Protein AF-A0A961XK18-F1 (afdb_monomer_lite)

Sequence (213 aa):
MPPRPYSYLDVSALDGVREKIASGAAALVLPATLDEVIWANGPGAALFGHSGIATFVGGDPEFAPAAKRQIAATPGFPTISNGRSIAVRLAKGVSSQTVMFAAETVTLPDGEQAILLSVPDPIAETRTAEEGASRSISGLASNGGGVALVDATGKLKAMSEGFGALGIEAATLEGLAMEVAGEADRLVKRLVPTSKGDLPAGMVRLADVPALS

Secondary structure (DSSP, 8-state):
-PPPSS-HHHHHTSTTHHHHHHHT-EEEEEETT--S--EE-HHHHHHHT-SSGGGTTTS-----HHHHHHHHTSTTTTS--S-EEEEEEEEETTEEEEEEEEEEEEE-TTS-EEEEEEE--TTGGGS-HHHHHHHHHTT---TT---EEE-TTS-EEEE-TTTGGG---HHHHHHHHHHHHH-TTSEEEEEEEETTEEEEEEEE--SPPPP--

Structure (mmCIF, N/CA/C/O backbone):
data_AF-A0A961XK18-F1
#
_entry.id   AF-A0A961XK18-F1
#
loop_
_atom_site.group_PDB
_atom_site.id
_atom_site.type_symbol
_atom_site.label_atom_id
_atom_site.label_alt_id
_atom_site.label_comp_id
_atom_site.label_asym_id
_atom_site.label_entity_id
_atom_site.label_seq_id
_atom_site.pdbx_PDB_ins_code
_atom_site.Cartn_x
_atom_site.Cartn_y
_atom_site.Cartn_z
_atom_site.occupancy
_atom_site.B_iso_or_equiv
_atom_site.auth_seq_id
_atom_site.auth_comp_id
_atom_site.auth_asym_id
_atom_site.auth_atom_id
_atom_site.pdbx_PDB_model_num
ATOM 1 N N . MET A 1 1 ? -12.420 -2.934 -18.872 1.00 50.25 1 MET A N 1
ATOM 2 C CA . MET A 1 1 ? -11.690 -3.855 -17.983 1.00 50.25 1 MET A CA 1
ATOM 3 C C . MET A 1 1 ? -12.719 -4.623 -17.175 1.00 50.25 1 MET A C 1
ATOM 5 O O . MET A 1 1 ? -13.612 -3.967 -16.644 1.00 50.25 1 MET A O 1
ATOM 9 N N . PRO A 1 2 ? -12.692 -5.964 -17.147 1.00 50.62 2 PRO A N 1
ATOM 10 C CA . PRO A 1 2 ? -13.520 -6.695 -16.197 1.00 50.62 2 PRO A CA 1
ATOM 11 C C . PRO A 1 2 ? -13.123 -6.285 -14.766 1.00 50.62 2 PRO A C 1
ATOM 13 O O . PRO A 1 2 ? -11.951 -5.987 -14.529 1.00 50.62 2 PRO A O 1
ATOM 16 N N . PRO A 1 3 ? -14.075 -6.196 -13.824 1.00 60.09 3 PRO A N 1
ATOM 17 C CA . PRO A 1 3 ? -13.750 -5.909 -12.433 1.00 60.09 3 PRO A CA 1
ATOM 18 C C . PRO A 1 3 ? -12.792 -6.979 -11.900 1.00 60.09 3 PRO A C 1
ATOM 20 O O . PRO A 1 3 ? -12.994 -8.168 -12.152 1.00 60.09 3 PRO A O 1
ATOM 23 N N . ARG A 1 4 ? -11.746 -6.558 -11.176 1.00 69.94 4 ARG A N 1
ATOM 24 C CA . ARG A 1 4 ? -10.869 -7.504 -10.476 1.00 69.94 4 ARG A CA 1
ATOM 25 C C . ARG A 1 4 ? -11.701 -8.289 -9.457 1.00 69.94 4 ARG A C 1
ATOM 27 O O . ARG A 1 4 ? -12.586 -7.698 -8.835 1.00 69.94 4 ARG A O 1
ATOM 34 N N . PRO A 1 5 ? -11.416 -9.582 -9.246 1.00 79.50 5 PRO A N 1
ATOM 35 C CA . PRO A 1 5 ? -12.154 -10.387 -8.278 1.00 79.50 5 PRO A CA 1
ATOM 36 C C . PRO A 1 5 ? -11.877 -9.984 -6.817 1.00 79.50 5 PRO A C 1
ATOM 38 O O . PRO A 1 5 ? -12.523 -10.505 -5.914 1.00 79.50 5 PRO A O 1
ATOM 41 N N . TYR A 1 6 ? -10.951 -9.050 -6.579 1.00 85.19 6 TYR A N 1
ATOM 42 C CA . TYR A 1 6 ? -10.528 -8.593 -5.259 1.00 85.19 6 TYR A CA 1
ATOM 43 C C . TYR A 1 6 ? -10.398 -7.061 -5.188 1.00 85.19 6 TYR A C 1
ATOM 45 O O . TYR A 1 6 ? -10.188 -6.372 -6.190 1.00 85.19 6 TYR A O 1
ATOM 53 N N . SER A 1 7 ? -10.535 -6.516 -3.981 1.00 90.75 7 SER A N 1
ATOM 54 C CA . SER A 1 7 ? -10.462 -5.091 -3.663 1.00 90.75 7 SER A CA 1
ATOM 55 C C . SER A 1 7 ? -9.052 -4.650 -3.251 1.00 90.75 7 SER A C 1
ATOM 57 O O . SER A 1 7 ? -8.156 -5.458 -3.014 1.00 90.75 7 SER A O 1
ATOM 59 N N . TYR A 1 8 ? -8.854 -3.336 -3.115 1.00 92.56 8 TYR A N 1
ATOM 60 C CA . TYR A 1 8 ? -7.603 -2.757 -2.613 1.00 92.56 8 TYR A CA 1
ATOM 61 C C . TYR A 1 8 ? -7.206 -3.297 -1.226 1.00 92.56 8 TYR A C 1
ATOM 63 O O . TYR A 1 8 ? -6.022 -3.512 -0.957 1.00 92.56 8 TYR A O 1
ATOM 71 N N . LEU A 1 9 ? -8.185 -3.526 -0.341 1.00 92.75 9 LEU A N 1
ATOM 72 C CA . LEU A 1 9 ? -7.924 -4.052 1.001 1.00 92.75 9 LEU A CA 1
ATOM 73 C C . LEU A 1 9 ? -7.475 -5.514 0.977 1.00 92.75 9 LEU A C 1
ATOM 75 O O . LEU A 1 9 ? -6.628 -5.871 1.787 1.00 92.75 9 LEU A O 1
ATOM 79 N N . ASP A 1 10 ? -7.965 -6.322 0.032 1.00 94.56 10 ASP A N 1
ATOM 80 C CA . ASP A 1 10 ? -7.519 -7.715 -0.107 1.00 94.56 10 ASP A CA 1
ATOM 81 C C . ASP A 1 10 ? -6.022 -7.776 -0.431 1.00 94.56 10 ASP A C 1
ATOM 83 O O . ASP A 1 10 ? -5.277 -8.516 0.200 1.00 94.56 10 ASP A O 1
ATOM 87 N N . VAL A 1 11 ? -5.550 -6.923 -1.350 1.00 96.06 11 VAL A N 1
ATOM 88 C CA . VAL A 1 11 ? -4.116 -6.832 -1.680 1.00 96.06 11 VAL A CA 1
ATOM 89 C C . VAL A 1 11 ? -3.306 -6.248 -0.517 1.00 96.06 11 VAL A C 1
ATOM 91 O O . VAL A 1 11 ? -2.165 -6.641 -0.296 1.00 96.06 11 VAL A O 1
ATOM 94 N N . SER A 1 12 ? -3.899 -5.340 0.263 1.00 95.56 12 SER A N 1
ATOM 95 C CA . SER A 1 12 ? -3.238 -4.728 1.425 1.00 95.56 12 SER A CA 1
ATOM 96 C C . SER A 1 12 ? -3.005 -5.716 2.574 1.00 95.56 12 SER A C 1
ATOM 98 O O . SER A 1 12 ? -2.111 -5.489 3.386 1.00 95.56 12 SER A O 1
ATOM 100 N N . ALA A 1 13 ? -3.812 -6.779 2.656 1.00 95.38 13 ALA A N 1
ATOM 101 C CA . ALA A 1 13 ? -3.710 -7.825 3.672 1.00 95.38 13 ALA A CA 1
ATOM 102 C C . ALA A 1 13 ? -2.659 -8.898 3.342 1.00 95.38 13 ALA A C 1
ATOM 104 O O . ALA A 1 13 ? -2.285 -9.669 4.226 1.00 95.38 13 ALA A O 1
ATOM 105 N N . LEU A 1 14 ? -2.165 -8.937 2.099 1.00 95.38 14 LEU A N 1
ATOM 106 C CA . LEU A 1 14 ? -1.181 -9.925 1.664 1.00 95.38 14 LEU A CA 1
ATOM 107 C C . LEU A 1 14 ? 0.140 -9.779 2.423 1.00 95.38 14 LEU A C 1
ATOM 109 O O . LEU A 1 14 ? 0.629 -8.668 2.665 1.00 95.38 14 LEU A O 1
ATOM 113 N N . ASP A 1 15 ? 0.757 -10.923 2.713 1.00 92.62 15 ASP A N 1
ATOM 114 C CA . ASP A 1 15 ? 2.141 -10.974 3.172 1.00 92.62 15 ASP A CA 1
ATOM 115 C C . ASP A 1 15 ? 3.076 -10.331 2.134 1.00 92.62 15 ASP A C 1
ATOM 117 O O . ASP A 1 15 ? 2.875 -10.421 0.920 1.00 92.62 15 ASP A O 1
ATOM 121 N N . GLY A 1 16 ? 4.089 -9.624 2.620 1.00 93.00 16 GLY A N 1
ATOM 122 C CA . GLY A 1 16 ? 4.954 -8.758 1.827 1.00 93.00 16 GLY A CA 1
ATOM 123 C C . GLY A 1 16 ? 4.387 -7.346 1.703 1.00 93.00 16 GLY A C 1
ATOM 124 O O . GLY A 1 16 ? 5.111 -6.383 1.954 1.00 93.00 16 GLY A O 1
ATOM 125 N N . VAL A 1 17 ? 3.098 -7.198 1.365 1.00 96.50 17 VAL A N 1
ATOM 126 C CA . VAL A 1 17 ? 2.450 -5.884 1.187 1.00 96.50 17 VAL A CA 1
ATOM 127 C C . VAL A 1 17 ? 2.200 -5.210 2.534 1.00 96.50 17 VAL A C 1
ATOM 129 O O . VAL A 1 17 ? 2.590 -4.052 2.722 1.00 96.50 17 VAL A O 1
ATOM 132 N N . ARG A 1 18 ? 1.600 -5.924 3.495 1.00 95.12 18 ARG A N 1
ATOM 133 C CA . ARG A 1 18 ? 1.260 -5.372 4.816 1.00 95.12 18 ARG A CA 1
ATOM 134 C C . ARG A 1 18 ? 2.485 -4.847 5.568 1.00 95.12 18 ARG A C 1
ATOM 136 O O . ARG A 1 18 ? 2.417 -3.789 6.193 1.00 95.12 18 ARG A O 1
ATOM 143 N N . GLU A 1 19 ? 3.633 -5.507 5.428 1.00 94.00 19 GLU A N 1
ATOM 144 C CA . GLU A 1 19 ? 4.909 -5.078 6.001 1.00 94.00 19 GLU A CA 1
ATOM 145 C C . GLU A 1 19 ? 5.408 -3.770 5.377 1.00 94.00 19 GLU A C 1
ATOM 147 O O . GLU A 1 19 ? 5.963 -2.926 6.088 1.00 94.00 19 GLU A O 1
ATOM 152 N N . LYS A 1 20 ? 5.197 -3.545 4.069 1.00 95.31 20 LYS A N 1
ATOM 153 C CA . LYS A 1 20 ? 5.564 -2.262 3.438 1.00 95.31 20 LYS A CA 1
ATOM 154 C C . LYS A 1 20 ? 4.681 -1.129 3.934 1.00 95.31 20 LYS A C 1
ATOM 156 O O . LYS A 1 20 ? 5.183 -0.032 4.159 1.00 95.31 20 LYS A O 1
ATOM 161 N N . ILE A 1 21 ? 3.391 -1.391 4.147 1.00 93.88 21 ILE A N 1
ATOM 162 C CA . ILE A 1 21 ? 2.481 -0.406 4.741 1.00 93.88 21 ILE A CA 1
ATOM 163 C C . ILE A 1 21 ? 2.938 -0.089 6.171 1.00 93.88 21 ILE A C 1
ATOM 165 O O . ILE A 1 21 ? 3.145 1.079 6.496 1.00 93.88 21 ILE A O 1
ATOM 169 N N . ALA A 1 22 ? 3.162 -1.111 7.002 1.00 91.62 22 ALA A N 1
ATOM 170 C CA . ALA A 1 22 ? 3.571 -0.947 8.399 1.00 91.62 22 ALA A CA 1
ATOM 171 C C . ALA A 1 22 ? 4.908 -0.202 8.551 1.00 91.62 22 ALA A C 1
ATOM 173 O O . ALA A 1 22 ? 5.040 0.652 9.421 1.00 91.62 22 ALA A O 1
ATOM 174 N N . SER A 1 23 ? 5.880 -0.481 7.679 1.00 91.06 23 SER A N 1
ATOM 175 C CA . SER A 1 23 ? 7.183 0.204 7.668 1.00 91.06 23 SER A CA 1
ATOM 176 C C . SER A 1 23 ? 7.164 1.576 6.983 1.00 91.06 23 SER A C 1
ATOM 178 O O . SER A 1 23 ? 8.162 2.293 7.018 1.00 91.06 23 SER A O 1
ATOM 180 N N . GLY A 1 24 ? 6.061 1.949 6.326 1.00 92.19 24 GLY A N 1
ATOM 181 C CA . GLY A 1 24 ? 5.974 3.177 5.535 1.00 92.19 24 GLY A CA 1
ATOM 182 C C . GLY A 1 24 ? 6.857 3.165 4.279 1.00 92.19 24 GLY A C 1
ATOM 183 O O . GLY A 1 24 ? 7.137 4.226 3.712 1.00 92.19 24 GLY A O 1
ATOM 184 N N . ALA A 1 25 ? 7.314 1.996 3.829 1.00 95.69 25 ALA A N 1
ATOM 185 C CA . ALA A 1 25 ? 8.044 1.857 2.575 1.00 95.69 25 ALA A CA 1
ATOM 186 C C . ALA A 1 25 ? 7.156 2.273 1.391 1.00 95.69 25 ALA A C 1
ATOM 188 O O . ALA A 1 25 ? 5.948 2.037 1.385 1.00 95.69 25 ALA A O 1
ATOM 189 N N . ALA A 1 26 ? 7.747 2.878 0.364 1.00 97.00 26 ALA A N 1
ATOM 190 C CA . ALA A 1 26 ? 7.043 3.100 -0.895 1.00 97.00 26 ALA A CA 1
ATOM 191 C C . ALA A 1 26 ? 6.866 1.762 -1.603 1.00 97.00 26 ALA A C 1
ATOM 193 O O . ALA A 1 26 ? 7.840 1.025 -1.733 1.00 97.00 26 ALA A O 1
ATOM 194 N N . ALA A 1 27 ? 5.648 1.429 -2.027 1.00 97.75 27 ALA A N 1
ATOM 195 C CA . ALA A 1 27 ? 5.366 0.115 -2.588 1.00 97.75 27 ALA A CA 1
ATOM 196 C C . ALA A 1 27 ? 4.271 0.139 -3.657 1.00 97.75 27 ALA A C 1
ATOM 198 O O . ALA A 1 27 ? 3.335 0.939 -3.591 1.00 97.75 27 ALA A O 1
ATOM 199 N N . LEU A 1 28 ? 4.401 -0.771 -4.621 1.00 97.88 28 LEU A N 1
ATOM 200 C CA . LEU A 1 28 ? 3.425 -1.044 -5.668 1.00 97.88 28 LEU A CA 1
ATOM 201 C C . LEU A 1 28 ? 3.454 -2.523 -6.070 1.00 97.88 28 LEU A C 1
ATOM 203 O O . LEU A 1 28 ? 4.512 -3.150 -6.066 1.00 97.88 28 LEU A O 1
ATOM 207 N N . VAL A 1 29 ? 2.290 -3.059 -6.428 1.00 98.31 29 VAL A N 1
ATOM 208 C CA . VAL A 1 29 ? 2.091 -4.424 -6.927 1.00 98.31 29 VAL A CA 1
ATOM 209 C C . VAL A 1 29 ? 1.662 -4.350 -8.386 1.00 98.31 29 VAL A C 1
ATOM 211 O O . VAL A 1 29 ? 0.757 -3.592 -8.744 1.00 98.31 29 VAL A O 1
ATOM 214 N N . LEU A 1 30 ? 2.321 -5.146 -9.219 1.00 97.69 30 LEU A N 1
ATOM 215 C CA . LEU A 1 30 ? 2.170 -5.183 -10.670 1.00 97.69 30 LEU A CA 1
ATOM 216 C C . LEU A 1 30 ? 1.948 -6.627 -11.123 1.00 97.69 30 LEU A C 1
ATOM 218 O O . LEU A 1 30 ? 2.543 -7.528 -10.533 1.00 97.69 30 LEU A O 1
ATOM 222 N N . PRO A 1 31 ? 1.184 -6.881 -12.191 1.00 96.19 31 PRO A N 1
ATOM 223 C CA . PRO A 1 31 ? 1.182 -8.199 -12.810 1.00 96.19 31 PRO A CA 1
ATOM 224 C C . PRO A 1 31 ? 2.569 -8.496 -13.398 1.00 96.19 31 PRO A C 1
ATOM 226 O O . PRO A 1 31 ? 3.372 -7.586 -13.633 1.00 96.19 31 PRO A O 1
ATOM 229 N N . ALA A 1 32 ? 2.854 -9.761 -13.708 1.00 94.75 32 ALA A N 1
ATOM 230 C CA . ALA A 1 32 ? 4.111 -10.146 -14.361 1.00 94.75 32 ALA A CA 1
ATOM 231 C C . ALA A 1 32 ? 4.322 -9.464 -15.734 1.00 94.75 32 ALA A C 1
ATOM 233 O O . ALA A 1 32 ? 5.449 -9.351 -16.212 1.00 94.75 32 ALA A O 1
ATOM 234 N N . THR A 1 33 ? 3.254 -8.977 -16.364 1.00 95.00 33 THR A N 1
ATOM 235 C CA . THR A 1 33 ? 3.280 -8.186 -17.605 1.00 95.00 33 THR A CA 1
ATOM 236 C C . THR A 1 33 ? 3.765 -6.746 -17.409 1.00 95.00 33 THR A C 1
ATOM 238 O O . THR A 1 33 ? 4.212 -6.124 -18.375 1.00 95.00 33 THR A O 1
ATOM 241 N N . LEU A 1 34 ? 3.743 -6.217 -16.177 1.00 96.12 34 LEU A N 1
ATOM 242 C CA . LEU A 1 34 ? 4.144 -4.843 -15.824 1.00 96.12 34 LEU A CA 1
ATOM 243 C C . LEU A 1 34 ? 3.388 -3.753 -16.616 1.00 96.12 34 LEU A C 1
ATOM 245 O O . LEU A 1 34 ? 3.937 -2.690 -16.931 1.00 96.12 34 LEU A O 1
ATOM 249 N N . ASP A 1 35 ? 2.146 -4.026 -16.998 1.00 94.88 35 ASP A N 1
ATOM 250 C CA . ASP A 1 35 ? 1.297 -3.171 -17.835 1.00 94.88 35 ASP A CA 1
ATOM 251 C C . ASP A 1 35 ? 0.227 -2.407 -17.051 1.00 94.88 35 ASP A C 1
ATOM 253 O O . ASP A 1 35 ? -0.313 -1.437 -17.575 1.00 94.88 35 ASP A O 1
ATOM 257 N N . GLU A 1 36 ? -0.020 -2.767 -15.793 1.00 95.00 36 GLU A N 1
ATOM 258 C CA . GLU A 1 36 ? -1.002 -2.090 -14.950 1.00 95.00 36 GLU A CA 1
ATOM 259 C C . GLU A 1 36 ? -0.574 -2.044 -13.475 1.00 95.00 36 GLU A C 1
ATOM 261 O O . GLU A 1 36 ? 0.053 -2.970 -12.960 1.00 95.00 36 GLU A O 1
ATOM 266 N N . VAL A 1 37 ? -0.936 -0.980 -12.759 1.00 97.06 37 VAL A N 1
ATOM 267 C CA . VAL A 1 37 ? -0.786 -0.899 -11.299 1.00 97.06 37 VAL A CA 1
ATOM 268 C C . VAL A 1 37 ? -1.967 -1.586 -10.614 1.00 97.06 37 VAL A C 1
ATOM 270 O O . VAL A 1 37 ? -3.074 -1.047 -10.568 1.00 97.06 37 VAL A O 1
ATOM 273 N N . ILE A 1 38 ? -1.741 -2.765 -10.028 1.00 96.25 38 ILE A N 1
ATOM 274 C CA . ILE A 1 38 ? -2.779 -3.504 -9.285 1.00 96.25 38 ILE A CA 1
ATOM 275 C C . ILE A 1 38 ? -3.063 -2.832 -7.946 1.00 96.25 38 ILE A C 1
ATOM 277 O O . ILE A 1 38 ? -4.219 -2.695 -7.544 1.00 96.25 38 ILE A O 1
ATOM 281 N N . TRP A 1 39 ? -2.002 -2.408 -7.265 1.00 97.12 39 TRP A N 1
ATOM 282 C CA . TRP A 1 39 ? -2.047 -1.773 -5.955 1.00 97.12 39 TRP A CA 1
ATOM 283 C C . TRP A 1 39 ? -0.823 -0.875 -5.780 1.00 97.12 39 TRP A C 1
ATOM 285 O O . TRP A 1 39 ? 0.246 -1.167 -6.310 1.00 97.12 39 TRP A O 1
ATOM 295 N N . ALA A 1 40 ? -0.960 0.203 -5.021 1.00 97.56 40 ALA A N 1
ATOM 296 C CA . ALA A 1 40 ? 0.148 1.028 -4.556 1.00 97.56 40 ALA A CA 1
ATOM 297 C C . ALA A 1 40 ? -0.278 1.744 -3.277 1.00 97.56 40 ALA A C 1
ATOM 299 O O . ALA A 1 40 ? -1.454 2.069 -3.140 1.00 97.56 40 ALA A O 1
ATOM 300 N N . ASN A 1 41 ? 0.662 2.051 -2.384 1.00 96.19 41 ASN A N 1
ATOM 301 C CA . ASN A 1 41 ? 0.412 2.999 -1.297 1.00 96.19 41 ASN A CA 1
ATOM 302 C C . ASN A 1 41 ? 0.777 4.435 -1.716 1.00 96.19 41 ASN A C 1
ATOM 304 O O . ASN A 1 41 ? 1.361 4.660 -2.779 1.00 96.19 41 ASN A O 1
ATOM 308 N N . GLY A 1 42 ? 0.448 5.431 -0.885 1.00 95.06 42 GLY A N 1
ATOM 309 C CA . GLY A 1 42 ? 0.753 6.831 -1.201 1.00 95.06 42 GLY A CA 1
ATOM 310 C C . GLY A 1 42 ? 2.238 7.110 -1.439 1.00 95.06 42 GLY A C 1
ATOM 311 O O . GLY A 1 42 ? 2.555 7.733 -2.453 1.00 95.06 42 GLY A O 1
ATOM 312 N N . PRO A 1 43 ? 3.171 6.630 -0.591 1.00 95.62 43 PRO A N 1
ATOM 313 C CA . PRO A 1 43 ? 4.597 6.803 -0.853 1.00 95.62 43 PRO A CA 1
ATOM 314 C C . PRO A 1 43 ? 5.049 6.157 -2.175 1.00 95.62 43 PRO A C 1
ATOM 316 O O . PRO A 1 43 ? 5.897 6.727 -2.859 1.00 95.62 43 PRO A O 1
ATOM 319 N N . GLY A 1 44 ? 4.458 5.022 -2.569 1.00 95.94 44 GLY A N 1
ATOM 320 C CA . GLY A 1 44 ? 4.648 4.391 -3.878 1.00 95.94 44 GLY A CA 1
ATOM 321 C C . GLY A 1 44 ? 4.183 5.280 -5.028 1.00 95.94 44 GLY A C 1
ATOM 322 O O . GLY A 1 44 ? 4.968 5.581 -5.922 1.00 95.94 44 GLY A O 1
ATOM 323 N N . ALA A 1 45 ? 2.948 5.778 -4.968 1.00 95.06 45 ALA A N 1
ATOM 324 C CA . ALA A 1 45 ? 2.388 6.691 -5.968 1.00 95.06 45 ALA A CA 1
ATOM 325 C C . ALA A 1 45 ? 3.212 7.995 -6.103 1.00 95.06 45 ALA A C 1
ATOM 327 O O . ALA A 1 45 ? 3.449 8.496 -7.205 1.00 95.06 45 ALA A O 1
ATOM 328 N N . ALA A 1 46 ? 3.741 8.510 -4.989 1.00 93.50 46 ALA A N 1
ATOM 329 C CA . ALA A 1 46 ? 4.559 9.722 -4.961 1.00 93.50 46 ALA A CA 1
ATOM 330 C C . ALA A 1 46 ? 5.909 9.587 -5.699 1.00 93.50 46 ALA A C 1
ATOM 332 O O . ALA A 1 46 ? 6.435 10.598 -6.193 1.00 93.50 46 ALA A O 1
ATOM 333 N N . LEU A 1 47 ? 6.460 8.367 -5.827 1.00 93.19 47 LEU A N 1
ATOM 334 C CA . LEU A 1 47 ? 7.662 8.104 -6.640 1.00 93.19 47 LEU A CA 1
ATOM 335 C C . LEU A 1 47 ? 7.437 8.472 -8.112 1.00 93.19 47 LEU A C 1
ATOM 337 O O . LEU A 1 47 ? 8.340 9.021 -8.746 1.00 93.19 47 LEU A O 1
ATOM 341 N N . PHE A 1 48 ? 6.220 8.242 -8.604 1.00 92.62 48 PHE A N 1
ATOM 342 C CA . PHE A 1 48 ? 5.776 8.541 -9.969 1.00 92.62 48 PHE A CA 1
ATOM 343 C C . PHE A 1 48 ? 5.177 9.951 -10.097 1.00 92.62 48 PHE A C 1
ATOM 345 O O . PHE A 1 48 ? 4.919 10.433 -11.189 1.00 92.62 48 PHE A O 1
ATOM 352 N N . GLY A 1 49 ? 5.039 10.682 -8.986 1.00 91.75 49 GLY A N 1
ATOM 353 C CA . GLY A 1 49 ? 4.543 12.061 -8.983 1.00 91.75 49 GLY A CA 1
ATOM 354 C C . GLY A 1 49 ? 3.033 12.201 -8.800 1.00 91.75 49 GLY A C 1
ATOM 355 O O . GLY A 1 49 ? 2.525 13.315 -8.905 1.00 91.75 49 GLY A O 1
ATOM 356 N N . HIS A 1 50 ? 2.331 11.121 -8.458 1.00 91.81 50 HIS A N 1
ATOM 357 C CA . HIS A 1 50 ? 0.920 11.171 -8.088 1.00 91.81 50 HIS A CA 1
ATOM 358 C C . HIS A 1 50 ? 0.751 11.648 -6.639 1.00 91.81 50 HIS A C 1
ATOM 360 O O . HIS A 1 50 ? 1.533 11.294 -5.756 1.00 91.81 50 HIS A O 1
ATOM 366 N N . SER A 1 51 ? -0.291 12.441 -6.381 1.00 87.25 51 SER A N 1
ATOM 367 C CA . SER A 1 51 ? -0.628 12.943 -5.039 1.00 87.25 51 SER A CA 1
ATOM 368 C C . SER A 1 51 ? -1.346 11.915 -4.157 1.00 87.25 51 SER A C 1
ATOM 370 O O . SER A 1 51 ? -1.435 12.097 -2.944 1.00 87.25 51 SER A O 1
ATOM 372 N N . GLY A 1 52 ? -1.850 10.833 -4.747 1.00 88.12 52 GLY A N 1
ATOM 373 C CA . GLY A 1 52 ? -2.553 9.764 -4.054 1.00 88.12 52 GLY A CA 1
ATOM 374 C C . GLY A 1 52 ? -2.802 8.576 -4.973 1.00 88.12 52 GLY A C 1
ATOM 375 O O . GLY A 1 52 ? -2.546 8.631 -6.175 1.00 88.12 52 GLY A O 1
ATOM 376 N N . ILE A 1 53 ? -3.311 7.490 -4.401 1.00 92.50 53 ILE A N 1
ATOM 377 C CA . ILE A 1 53 ? -3.421 6.203 -5.101 1.00 92.50 53 ILE A CA 1
ATOM 378 C C . ILE A 1 53 ? -4.544 6.178 -6.143 1.00 92.50 53 ILE A C 1
ATOM 380 O O . ILE A 1 53 ? -4.468 5.420 -7.104 1.00 92.50 53 ILE A O 1
ATOM 384 N N . ALA A 1 54 ? -5.568 7.023 -5.982 1.00 89.31 54 ALA A N 1
ATOM 385 C CA . ALA A 1 54 ? -6.775 7.005 -6.807 1.00 89.31 54 ALA A CA 1
ATOM 386 C C . ALA A 1 54 ? -6.518 7.345 -8.285 1.00 89.31 54 ALA A C 1
ATOM 388 O O . ALA A 1 54 ? -7.293 6.941 -9.144 1.00 89.31 54 ALA A O 1
ATOM 389 N N . THR A 1 55 ? -5.447 8.086 -8.583 1.00 87.69 55 THR A N 1
ATOM 390 C CA . THR A 1 55 ? -5.055 8.433 -9.958 1.00 87.69 55 THR A CA 1
ATOM 391 C C . THR A 1 55 ? -3.982 7.510 -10.530 1.00 87.69 55 THR A C 1
ATOM 393 O O . THR A 1 55 ? -3.611 7.685 -11.685 1.00 87.69 55 THR A O 1
ATOM 396 N N . PHE A 1 56 ? -3.467 6.568 -9.735 1.00 92.94 56 PHE A N 1
ATOM 397 C CA . PHE A 1 56 ? -2.342 5.707 -10.106 1.00 92.94 56 PHE A CA 1
ATOM 398 C C . PHE A 1 56 ? -2.753 4.235 -10.221 1.00 92.94 56 PHE A C 1
ATOM 400 O O . PHE A 1 56 ? -2.436 3.568 -11.202 1.00 92.94 56 PHE A O 1
ATOM 407 N N . VAL A 1 57 ? -3.503 3.725 -9.239 1.00 94.12 57 VAL A N 1
ATOM 408 C CA . VAL A 1 57 ? -4.004 2.346 -9.243 1.00 94.12 57 VAL A CA 1
ATOM 409 C C . VAL A 1 57 ? -4.997 2.159 -10.390 1.00 94.12 57 VAL A C 1
ATOM 411 O O . VAL A 1 57 ? -5.934 2.936 -10.547 1.00 94.12 57 VAL A O 1
ATOM 414 N N . GLY A 1 58 ? -4.800 1.103 -11.176 1.00 93.00 58 GLY A N 1
ATOM 415 C CA . GLY A 1 58 ? -5.568 0.815 -12.387 1.00 93.00 58 GLY A CA 1
ATOM 416 C C . GLY A 1 58 ? -5.019 1.460 -13.668 1.00 93.00 58 GLY A C 1
ATOM 417 O O . GLY A 1 58 ? -5.577 1.251 -14.742 1.00 93.00 58 GLY A O 1
ATOM 418 N N . GLY A 1 59 ? -3.960 2.271 -13.568 1.00 92.94 59 GLY A N 1
ATOM 419 C CA . GLY A 1 59 ? -3.286 2.900 -14.709 1.00 92.94 59 GLY A CA 1
ATOM 420 C C . GLY A 1 59 ? -2.049 2.134 -15.188 1.00 92.94 59 GLY A C 1
ATOM 421 O O . GLY A 1 59 ? -1.645 1.146 -14.571 1.00 92.94 59 GLY A O 1
ATOM 422 N N . ASP A 1 60 ? -1.420 2.618 -16.268 1.00 92.56 60 ASP A N 1
ATOM 423 C CA . ASP A 1 60 ? -0.084 2.146 -16.666 1.00 92.56 60 ASP A CA 1
ATOM 424 C C . ASP A 1 60 ? 0.935 2.533 -15.571 1.00 92.56 60 ASP A C 1
ATOM 426 O O . ASP A 1 60 ? 0.867 3.645 -15.050 1.00 92.56 60 ASP A O 1
ATOM 430 N N . PRO A 1 61 ? 1.894 1.660 -15.215 1.00 90.06 61 PRO A N 1
ATOM 431 C CA . PRO A 1 61 ? 2.898 1.945 -14.184 1.00 90.06 61 PRO A CA 1
ATOM 432 C C . PRO A 1 61 ? 3.916 3.044 -14.531 1.00 90.06 61 PRO A C 1
ATOM 434 O O . PRO A 1 61 ? 4.843 3.274 -13.761 1.00 90.06 61 PRO A O 1
ATOM 437 N N . GLU A 1 62 ? 3.825 3.651 -15.714 1.00 92.38 62 GLU A N 1
ATOM 438 C CA . GLU A 1 62 ? 4.670 4.734 -16.228 1.00 92.38 62 GLU A CA 1
ATOM 439 C C . GLU A 1 62 ? 6.169 4.387 -16.315 1.00 92.38 62 GLU A C 1
ATOM 441 O O . GLU A 1 62 ? 7.042 5.252 -16.445 1.00 92.38 62 GLU A O 1
ATOM 446 N N . PHE A 1 63 ? 6.506 3.093 -16.301 1.00 93.38 63 PHE A N 1
ATOM 447 C CA . PHE A 1 63 ? 7.869 2.637 -16.556 1.00 93.38 63 PHE A CA 1
ATOM 448 C C . PHE A 1 63 ? 8.222 2.770 -18.036 1.00 93.38 63 PHE A C 1
ATOM 450 O O . PHE A 1 63 ? 7.548 2.226 -18.915 1.00 93.38 63 PHE A O 1
ATOM 457 N N . ALA A 1 64 ? 9.383 3.367 -18.314 1.00 92.75 64 ALA A N 1
ATOM 458 C CA . ALA A 1 64 ? 9.973 3.315 -19.645 1.00 92.75 64 ALA A CA 1
ATOM 459 C C . ALA A 1 64 ? 10.168 1.850 -20.109 1.00 92.75 64 ALA A C 1
ATOM 461 O O . ALA A 1 64 ? 10.494 0.983 -19.294 1.00 92.75 64 ALA A O 1
ATOM 462 N N . PRO A 1 65 ? 10.104 1.542 -21.418 1.00 93.62 65 PRO A N 1
ATOM 463 C CA . PRO A 1 65 ? 10.282 0.169 -21.911 1.00 93.62 65 PRO A CA 1
ATOM 464 C C . PRO A 1 65 ? 11.615 -0.486 -21.511 1.00 93.62 65 PRO A C 1
ATOM 466 O O . PRO A 1 65 ? 11.715 -1.705 -21.388 1.00 93.62 65 PRO A O 1
ATOM 469 N N . ALA A 1 66 ? 12.673 0.308 -21.317 1.00 93.62 66 ALA A N 1
ATOM 470 C CA . ALA A 1 66 ? 13.941 -0.185 -20.780 1.00 93.62 66 ALA A CA 1
ATOM 471 C C . ALA A 1 66 ? 13.828 -0.603 -19.301 1.00 93.62 66 ALA A C 1
ATOM 473 O O . ALA A 1 66 ? 14.363 -1.643 -18.934 1.00 93.62 66 ALA A O 1
ATOM 474 N N . ALA A 1 67 ? 13.083 0.152 -18.486 1.00 94.88 67 ALA A N 1
ATOM 475 C CA . ALA A 1 67 ? 12.812 -0.178 -17.090 1.00 94.88 67 ALA A CA 1
ATOM 476 C C . ALA A 1 67 ? 11.982 -1.465 -16.963 1.00 94.88 67 ALA A C 1
ATOM 478 O O . ALA A 1 67 ? 12.374 -2.353 -16.211 1.00 94.88 67 ALA A O 1
ATOM 479 N N . LYS A 1 68 ? 10.911 -1.624 -17.761 1.00 95.94 68 LYS A N 1
ATOM 480 C CA . LYS A 1 68 ? 10.112 -2.868 -17.780 1.00 95.94 68 LYS A CA 1
ATOM 481 C C . LYS A 1 68 ? 10.985 -4.087 -18.115 1.00 95.94 68 LYS A C 1
ATOM 483 O O . LYS A 1 68 ? 10.955 -5.085 -17.402 1.00 95.94 68 LYS A O 1
ATOM 488 N N . ARG A 1 69 ? 11.844 -3.978 -19.140 1.00 95.69 69 ARG A N 1
ATOM 489 C CA . ARG A 1 69 ? 12.813 -5.034 -19.498 1.00 95.69 69 ARG A CA 1
ATOM 490 C C . ARG A 1 69 ? 13.807 -5.334 -18.380 1.00 95.69 69 ARG A C 1
ATOM 492 O O . ARG A 1 69 ? 14.129 -6.493 -18.159 1.00 95.69 69 ARG A O 1
ATOM 499 N N . GLN A 1 70 ? 14.291 -4.310 -17.686 1.00 95.38 70 GLN A N 1
ATOM 500 C CA . GLN A 1 70 ? 15.228 -4.486 -16.583 1.00 95.38 70 GLN A CA 1
ATOM 501 C C . GLN A 1 70 ? 14.584 -5.210 -15.394 1.00 95.38 70 GLN A C 1
ATOM 503 O O . GLN A 1 70 ? 15.201 -6.110 -14.834 1.00 95.38 70 GLN A O 1
ATOM 508 N N . ILE A 1 71 ? 13.344 -4.860 -15.043 1.00 96.00 71 ILE A N 1
ATOM 509 C CA . ILE A 1 71 ? 12.580 -5.550 -13.996 1.00 96.00 71 ILE A CA 1
ATOM 510 C C . ILE A 1 71 ? 12.340 -7.012 -14.400 1.00 96.00 71 ILE A C 1
ATOM 512 O O . ILE A 1 71 ? 12.629 -7.914 -13.617 1.00 96.00 71 ILE A O 1
ATOM 516 N N . ALA A 1 72 ? 11.905 -7.259 -15.639 1.00 95.88 72 ALA A N 1
ATOM 517 C CA . ALA A 1 72 ? 11.674 -8.609 -16.161 1.00 95.88 72 ALA A CA 1
ATOM 518 C C . ALA A 1 72 ? 12.956 -9.462 -16.268 1.00 95.88 72 ALA A C 1
ATOM 520 O O . ALA A 1 72 ? 12.886 -10.687 -16.271 1.00 95.88 72 ALA A O 1
ATOM 521 N N . ALA A 1 73 ? 14.133 -8.834 -16.332 1.00 95.44 73 ALA A N 1
ATOM 522 C CA . ALA A 1 73 ? 15.429 -9.514 -16.341 1.00 95.44 73 ALA A CA 1
ATOM 523 C C . ALA A 1 73 ? 15.947 -9.877 -14.934 1.00 95.44 73 ALA A C 1
ATOM 525 O O . ALA A 1 73 ? 17.052 -10.409 -14.804 1.00 95.44 73 ALA A O 1
ATOM 526 N N . THR A 1 74 ? 15.185 -9.589 -13.875 1.00 95.50 74 THR A N 1
ATOM 527 C CA . THR A 1 74 ? 15.572 -9.934 -12.502 1.00 95.50 74 THR A CA 1
ATOM 528 C C . THR A 1 74 ? 15.688 -11.450 -12.349 1.00 95.50 74 THR A C 1
ATOM 530 O O . THR A 1 74 ? 14.762 -12.170 -12.725 1.00 95.50 74 THR A O 1
ATOM 533 N N . PRO A 1 75 ? 16.783 -11.976 -11.771 1.00 92.81 75 PRO A N 1
ATOM 534 C CA . PRO A 1 75 ? 16.923 -13.410 -11.552 1.00 92.81 75 PRO A CA 1
ATOM 535 C C . PRO A 1 75 ? 15.741 -13.994 -10.770 1.00 92.81 75 PRO A C 1
ATOM 537 O O . PRO A 1 75 ? 15.451 -13.559 -9.654 1.00 92.81 75 PRO A O 1
ATOM 540 N N . GLY A 1 76 ? 15.086 -14.995 -11.362 1.00 92.69 76 GLY A N 1
ATOM 541 C CA . GLY A 1 76 ? 13.907 -15.654 -10.800 1.00 92.69 76 GLY A CA 1
ATOM 542 C C . GLY A 1 76 ? 12.568 -15.100 -11.288 1.00 92.69 76 GLY A C 1
ATOM 543 O O . GLY A 1 76 ? 11.553 -15.702 -10.979 1.00 92.69 76 GLY A O 1
ATOM 544 N N . PHE A 1 77 ? 12.528 -14.015 -12.069 1.00 93.88 77 PHE A N 1
ATOM 545 C CA . PHE A 1 77 ? 11.272 -13.459 -12.587 1.00 93.88 77 PHE A CA 1
ATOM 546 C C . PHE A 1 77 ? 10.429 -14.518 -13.341 1.00 93.88 77 PHE A C 1
ATOM 548 O O . PHE A 1 77 ? 10.984 -15.227 -14.186 1.00 93.88 77 PHE A O 1
ATOM 555 N N . PRO A 1 78 ? 9.106 -14.629 -13.085 1.00 90.75 78 PRO A N 1
ATOM 556 C CA . PRO A 1 78 ? 8.291 -13.786 -12.203 1.00 90.75 78 PRO A CA 1
ATOM 557 C C . PRO A 1 78 ? 8.218 -14.255 -10.738 1.00 90.75 78 PRO A C 1
ATOM 559 O O . PRO A 1 78 ? 7.515 -13.624 -9.961 1.00 90.75 78 PRO 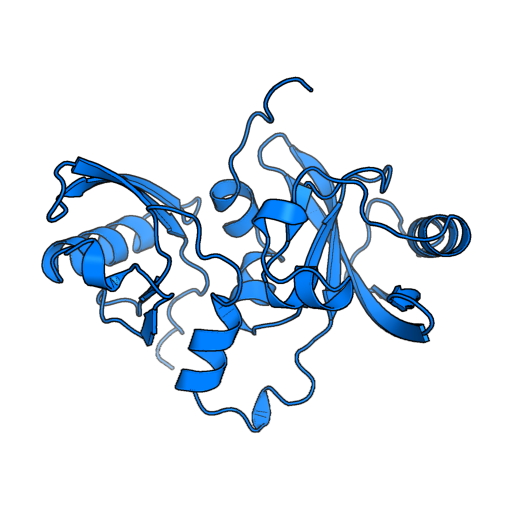A O 1
ATOM 562 N N . THR A 1 79 ? 8.922 -15.319 -10.344 1.00 94.50 79 THR A N 1
ATOM 563 C CA . THR A 1 79 ? 8.971 -15.875 -8.975 1.00 94.50 79 THR A CA 1
ATOM 564 C C . THR A 1 79 ? 10.270 -15.470 -8.261 1.00 94.50 79 THR A C 1
ATOM 566 O O . THR A 1 79 ? 11.212 -16.246 -8.079 1.00 94.50 79 THR A O 1
ATOM 569 N N . ILE A 1 80 ? 10.338 -14.203 -7.869 1.00 93.31 80 ILE A N 1
ATOM 570 C CA . ILE A 1 80 ? 11.467 -13.570 -7.197 1.00 93.31 80 ILE A CA 1
ATOM 571 C C . ILE A 1 80 ? 11.350 -13.770 -5.683 1.00 93.31 80 ILE A C 1
ATOM 573 O O . ILE A 1 80 ? 10.414 -13.303 -5.039 1.00 93.31 80 ILE A O 1
ATOM 577 N N . SER A 1 81 ? 12.363 -14.400 -5.095 1.00 89.06 81 SER A N 1
ATOM 578 C CA . SER A 1 81 ? 12.503 -14.558 -3.644 1.00 89.06 81 SER A CA 1
ATOM 579 C C . SER A 1 81 ? 13.480 -13.540 -3.041 1.00 89.06 81 SER A C 1
ATOM 581 O O . SER A 1 81 ? 14.495 -13.221 -3.672 1.00 89.06 81 SER A O 1
ATOM 583 N N . ASN A 1 82 ? 13.275 -13.175 -1.771 1.00 84.44 82 ASN A N 1
ATOM 584 C CA . ASN A 1 82 ? 14.231 -12.442 -0.924 1.00 84.44 82 ASN A CA 1
ATOM 585 C C . ASN A 1 82 ? 14.538 -10.994 -1.360 1.00 84.44 82 ASN A C 1
ATOM 587 O O . ASN A 1 82 ? 15.694 -10.577 -1.271 1.00 84.44 82 ASN A O 1
ATOM 591 N N . GLY A 1 83 ? 13.545 -10.235 -1.844 1.00 86.44 83 GLY A N 1
ATOM 592 C CA . GLY A 1 83 ? 13.672 -8.784 -2.059 1.00 86.44 83 GLY A CA 1
ATOM 593 C C . GLY A 1 83 ? 14.882 -8.375 -2.908 1.00 86.44 83 GLY A C 1
ATOM 594 O O . GLY A 1 83 ? 15.780 -7.677 -2.435 1.00 86.44 83 GLY A O 1
ATOM 595 N N . ARG A 1 84 ? 14.947 -8.828 -4.164 1.00 94.75 84 ARG A N 1
ATOM 596 C CA . ARG A 1 84 ? 16.092 -8.577 -5.052 1.00 94.75 84 ARG A CA 1
ATOM 597 C C . ARG A 1 84 ? 16.204 -7.102 -5.415 1.00 94.75 84 ARG A C 1
ATOM 599 O O . ARG A 1 84 ? 15.252 -6.502 -5.898 1.00 94.75 84 ARG A O 1
ATOM 606 N N . SER A 1 85 ? 17.394 -6.547 -5.218 1.00 94.94 85 SER A N 1
ATOM 607 C CA . SER A 1 85 ? 17.673 -5.140 -5.494 1.00 94.94 85 SER A CA 1
ATOM 608 C C . SER A 1 85 ? 17.823 -4.870 -6.997 1.00 94.94 85 SER A C 1
ATOM 610 O O . SER A 1 85 ? 18.579 -5.565 -7.679 1.00 94.94 85 SER A O 1
ATOM 612 N N . ILE A 1 86 ? 17.114 -3.864 -7.514 1.00 95.69 86 ILE A N 1
ATOM 613 C CA . ILE A 1 86 ? 17.102 -3.460 -8.924 1.00 95.69 86 ILE A CA 1
ATOM 614 C C . ILE A 1 86 ? 17.118 -1.930 -9.011 1.00 95.69 86 ILE A C 1
ATOM 616 O O . ILE A 1 86 ? 16.221 -1.251 -8.514 1.00 95.69 86 ILE A O 1
ATOM 620 N N . ALA A 1 87 ? 18.109 -1.378 -9.710 1.00 95.69 87 ALA A N 1
ATOM 621 C CA . ALA A 1 87 ? 18.218 0.061 -9.940 1.00 95.69 87 ALA A CA 1
ATOM 622 C C . ALA A 1 87 ? 17.395 0.497 -11.163 1.00 95.69 87 ALA A C 1
ATOM 624 O O . ALA A 1 87 ? 17.870 0.393 -12.290 1.00 95.69 87 ALA A O 1
ATOM 625 N N . VAL A 1 88 ? 16.184 1.010 -10.971 1.00 95.31 88 VAL A N 1
ATOM 626 C CA . VAL A 1 88 ? 15.290 1.418 -12.064 1.00 95.31 88 VAL A CA 1
ATOM 627 C C . VAL A 1 88 ? 15.302 2.932 -12.234 1.00 95.31 88 VAL A C 1
ATOM 629 O O . VAL A 1 88 ? 15.164 3.689 -11.276 1.00 95.31 88 VAL A O 1
ATOM 632 N N . ARG A 1 89 ? 15.433 3.394 -13.477 1.00 93.19 89 ARG A N 1
ATOM 633 C CA . ARG A 1 89 ? 15.365 4.818 -13.801 1.00 93.19 89 ARG A CA 1
ATOM 634 C C . ARG A 1 89 ? 13.915 5.249 -14.023 1.00 93.19 89 ARG A C 1
ATOM 636 O O . ARG A 1 89 ? 13.276 4.781 -14.962 1.00 93.19 89 ARG A O 1
ATOM 643 N N . LEU A 1 90 ? 13.426 6.158 -13.183 1.00 92.44 90 LEU A N 1
ATOM 644 C CA . LEU A 1 90 ? 12.105 6.775 -13.302 1.00 92.44 90 LEU A CA 1
ATOM 645 C C . LEU A 1 90 ? 12.222 8.148 -13.966 1.00 92.44 90 LEU A C 1
ATOM 647 O O . LEU A 1 90 ? 13.178 8.892 -13.716 1.00 92.44 90 LEU A O 1
ATOM 651 N N . ALA A 1 91 ? 11.255 8.487 -14.812 1.00 84.69 91 ALA A N 1
ATOM 652 C CA . ALA A 1 91 ? 11.066 9.842 -15.314 1.00 84.69 91 ALA A CA 1
ATOM 653 C C . ALA A 1 91 ? 10.051 10.565 -14.420 1.00 84.69 91 ALA A C 1
ATOM 655 O O . ALA A 1 91 ? 9.065 9.969 -14.003 1.00 84.69 91 ALA A O 1
ATOM 656 N N . LYS A 1 92 ? 10.295 11.840 -14.110 1.00 75.88 92 LYS A N 1
ATOM 657 C CA . LYS A 1 92 ? 9.366 12.694 -13.363 1.00 75.88 92 LYS A CA 1
ATOM 658 C C . LYS A 1 92 ? 9.356 14.082 -13.996 1.00 75.88 92 LYS A C 1
ATOM 660 O O . LYS A 1 92 ? 10.211 14.924 -13.714 1.00 75.88 92 LYS A O 1
ATOM 665 N N . GLY A 1 93 ? 8.403 14.312 -14.898 1.00 74.38 93 GLY A N 1
ATOM 666 C CA . GLY A 1 93 ? 8.372 15.518 -15.726 1.00 74.38 93 GLY A CA 1
ATOM 667 C C . GLY A 1 93 ? 9.628 15.626 -16.598 1.00 74.38 93 GLY A C 1
ATOM 668 O O . GLY A 1 93 ? 9.888 14.758 -17.423 1.00 74.38 93 GLY A O 1
ATOM 669 N N . VAL A 1 94 ? 10.418 16.686 -16.402 1.00 74.69 94 VAL A N 1
ATOM 670 C CA . VAL A 1 94 ? 11.669 16.930 -17.149 1.00 74.69 94 VAL A CA 1
ATOM 671 C C . VAL A 1 94 ? 12.912 16.303 -16.509 1.00 74.69 94 VAL A C 1
ATOM 673 O O . VAL A 1 94 ? 13.985 16.328 -17.109 1.00 74.69 94 VAL A O 1
ATOM 676 N N . SER A 1 95 ? 12.802 15.766 -15.291 1.00 80.12 95 SER A N 1
ATOM 677 C CA . SER A 1 95 ? 13.922 15.142 -14.587 1.00 80.12 95 SER A CA 1
ATOM 678 C C . SER A 1 95 ? 13.811 13.621 -14.607 1.00 80.12 95 SER A C 1
ATOM 680 O O . SER A 1 95 ? 12.760 13.038 -14.875 1.00 80.12 95 SER A O 1
ATOM 682 N N . SER A 1 96 ? 14.930 12.956 -14.338 1.00 85.38 96 SER A N 1
ATOM 683 C CA . SER A 1 96 ? 14.953 11.515 -14.162 1.00 85.38 96 SER A CA 1
ATOM 684 C C . SER A 1 96 ? 15.834 11.150 -12.980 1.00 85.38 96 SER A C 1
ATOM 686 O O . SER A 1 96 ? 16.916 11.713 -12.816 1.00 85.38 96 SER A O 1
ATOM 688 N N . GLN A 1 97 ? 15.366 10.196 -12.181 1.00 90.81 97 GLN A N 1
ATOM 689 C CA . GLN A 1 97 ? 16.049 9.704 -10.992 1.00 90.81 97 GLN A CA 1
ATOM 690 C C . GLN A 1 97 ? 16.189 8.185 -11.046 1.00 90.81 97 GLN A C 1
ATOM 692 O O . GLN A 1 97 ? 15.300 7.485 -11.532 1.00 90.81 97 GLN A O 1
ATOM 697 N N . THR A 1 98 ? 17.308 7.673 -10.543 1.00 94.00 98 THR A N 1
ATOM 698 C CA . THR A 1 98 ? 17.500 6.235 -10.343 1.00 94.00 98 THR A CA 1
ATOM 699 C C . THR A 1 98 ? 16.988 5.862 -8.962 1.00 94.00 98 THR A C 1
ATOM 701 O O . THR A 1 98 ? 17.445 6.411 -7.963 1.00 94.00 98 THR A O 1
ATOM 704 N N . VAL A 1 99 ? 16.056 4.918 -8.915 1.00 95.50 99 VAL A N 1
ATOM 705 C CA . VAL A 1 99 ? 15.452 4.387 -7.696 1.00 95.50 99 VAL A CA 1
ATOM 706 C C . VAL A 1 99 ? 15.909 2.949 -7.508 1.00 95.50 99 VAL A C 1
ATOM 708 O O . VAL A 1 99 ? 15.870 2.152 -8.444 1.00 95.50 99 VAL A O 1
ATOM 711 N N . MET A 1 100 ? 16.354 2.616 -6.300 1.00 96.75 100 MET A N 1
ATOM 712 C CA . MET A 1 100 ? 16.715 1.248 -5.946 1.00 96.75 100 MET A CA 1
ATOM 713 C C . MET A 1 100 ? 15.491 0.536 -5.372 1.00 96.75 100 MET A C 1
ATOM 715 O O . MET A 1 100 ? 15.119 0.777 -4.225 1.00 96.75 100 MET A O 1
ATOM 719 N N . PHE A 1 101 ? 14.858 -0.315 -6.174 1.00 97.56 101 PHE A N 1
ATOM 720 C CA . PHE A 1 101 ? 13.734 -1.136 -5.737 1.00 97.56 101 PHE A CA 1
ATOM 721 C C . PHE A 1 101 ? 14.221 -2.466 -5.169 1.00 97.56 101 PHE A C 1
ATOM 723 O O . PHE A 1 101 ? 15.131 -3.074 -5.721 1.00 97.56 101 PHE A O 1
ATOM 730 N N . ALA A 1 102 ? 13.563 -2.956 -4.126 1.00 97.31 102 ALA A N 1
ATOM 731 C CA . ALA A 1 102 ? 13.522 -4.370 -3.791 1.00 97.31 102 ALA A CA 1
ATOM 732 C C . ALA A 1 102 ? 12.311 -5.001 -4.492 1.00 97.31 102 ALA A C 1
ATOM 734 O O . ALA A 1 102 ? 11.181 -4.553 -4.285 1.00 97.31 102 ALA A O 1
ATOM 735 N N . ALA A 1 103 ? 12.557 -6.017 -5.317 1.00 97.50 103 ALA A N 1
ATOM 736 C CA . ALA A 1 103 ? 11.537 -6.796 -6.002 1.00 97.50 103 ALA A CA 1
ATOM 737 C C . ALA A 1 103 ? 11.337 -8.155 -5.334 1.00 97.50 103 ALA A C 1
ATOM 739 O O . ALA A 1 103 ? 12.295 -8.885 -5.067 1.00 97.50 103 ALA A O 1
ATOM 740 N N . GLU A 1 104 ? 10.084 -8.507 -5.109 1.00 96.94 104 GLU A N 1
ATOM 741 C CA . GLU A 1 104 ? 9.667 -9.801 -4.589 1.00 96.94 104 GLU A CA 1
ATOM 742 C C . GLU A 1 104 ? 8.336 -10.207 -5.208 1.00 96.94 104 GLU A C 1
ATOM 744 O O . GLU A 1 104 ? 7.596 -9.370 -5.726 1.00 96.94 104 GLU A O 1
ATOM 749 N N . THR A 1 105 ? 8.042 -11.498 -5.181 1.00 97.31 105 THR A N 1
ATOM 750 C CA . THR A 1 105 ? 6.770 -12.009 -5.680 1.00 97.31 105 THR A CA 1
ATOM 751 C C . THR A 1 105 ? 5.771 -12.160 -4.552 1.00 97.31 105 THR A C 1
ATOM 753 O O . THR A 1 105 ? 6.089 -12.712 -3.501 1.00 97.31 105 THR A O 1
ATOM 756 N N . VAL A 1 106 ? 4.550 -11.704 -4.803 1.00 96.69 106 VAL A N 1
ATOM 757 C CA . VAL A 1 106 ? 3.394 -11.880 -3.924 1.00 96.69 106 VAL A CA 1
ATOM 758 C C . VAL A 1 106 ? 2.328 -12.697 -4.646 1.00 96.69 106 VAL A C 1
ATOM 760 O O . VAL A 1 106 ? 2.222 -12.653 -5.872 1.00 96.69 106 VAL A O 1
ATOM 763 N N . THR A 1 107 ? 1.551 -13.464 -3.885 1.00 95.56 107 THR A N 1
ATOM 764 C CA . THR A 1 107 ? 0.422 -14.237 -4.421 1.00 95.56 107 THR A CA 1
ATOM 765 C C . THR A 1 107 ? -0.854 -13.440 -4.203 1.00 95.56 107 THR A C 1
ATOM 767 O O . THR A 1 107 ? -1.175 -13.100 -3.067 1.00 95.56 107 THR A O 1
ATOM 770 N N . LEU A 1 108 ? -1.549 -13.109 -5.286 1.00 95.44 108 LEU A N 1
ATOM 771 C CA . LEU A 1 108 ? -2.818 -12.392 -5.266 1.00 95.44 108 LEU A CA 1
ATOM 772 C C . LEU A 1 108 ? -3.947 -13.279 -4.706 1.00 95.44 108 LEU A C 1
ATOM 774 O O . LEU A 1 108 ? -3.800 -14.503 -4.661 1.00 95.44 108 LEU A O 1
ATOM 778 N N . PRO A 1 109 ? -5.093 -12.698 -4.296 1.00 93.56 109 PRO A N 1
ATOM 779 C CA . PRO A 1 109 ? -6.201 -13.460 -3.709 1.00 93.56 109 PRO A CA 1
ATOM 780 C C . PRO A 1 109 ? -6.789 -14.559 -4.609 1.00 93.56 109 PRO A C 1
ATOM 782 O O . PRO A 1 109 ? -7.372 -15.517 -4.110 1.00 93.56 109 PRO A O 1
ATOM 785 N N . ASP A 1 110 ? -6.641 -14.438 -5.927 1.00 92.06 110 ASP A N 1
ATOM 786 C CA . ASP A 1 110 ? -7.051 -15.446 -6.912 1.00 92.06 110 ASP A CA 1
ATOM 787 C C . ASP A 1 110 ? -5.956 -16.485 -7.229 1.00 92.06 110 ASP A C 1
ATOM 789 O O . ASP A 1 110 ? -6.166 -17.380 -8.048 1.00 92.06 110 ASP A O 1
ATOM 793 N N . GLY A 1 111 ? -4.804 -16.400 -6.561 1.00 92.50 111 GLY A N 1
ATOM 794 C CA . GLY A 1 111 ? -3.658 -17.288 -6.739 1.00 92.50 111 GLY A CA 1
ATOM 795 C C . GLY A 1 111 ? -2.671 -16.846 -7.82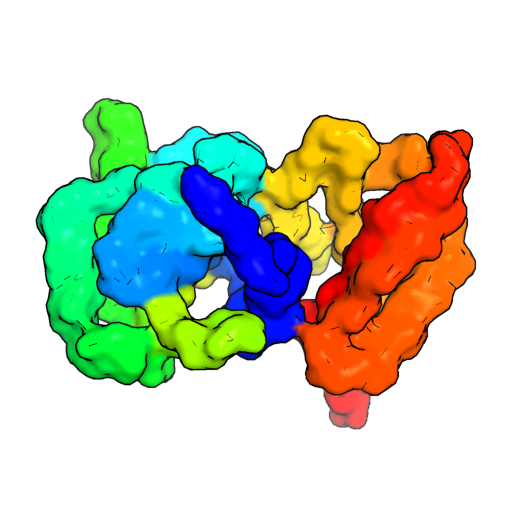2 1.00 92.50 111 GLY A C 1
ATOM 796 O O . GLY A 1 111 ? -1.638 -17.499 -7.988 1.00 92.50 111 GLY A O 1
ATOM 797 N N . GLU A 1 112 ? -2.939 -15.759 -8.552 1.00 93.69 112 GLU A N 1
ATOM 798 C CA . G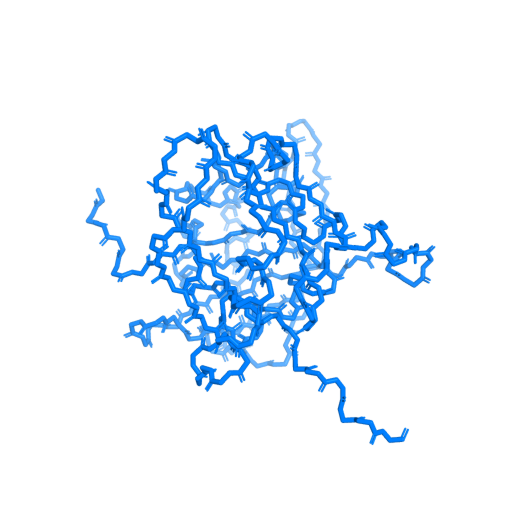LU A 1 112 ? -2.006 -15.237 -9.551 1.00 93.69 112 GLU A CA 1
ATOM 799 C C . GLU A 1 112 ? -0.742 -14.659 -8.885 1.00 93.69 112 GLU A C 1
ATOM 801 O O . GLU A 1 112 ? -0.793 -14.058 -7.811 1.00 93.69 112 GLU A O 1
ATOM 806 N N . GLN A 1 113 ? 0.423 -14.839 -9.515 1.00 94.88 113 GLN A N 1
ATOM 807 C CA . GLN A 1 113 ? 1.666 -14.240 -9.026 1.00 94.88 113 GLN A CA 1
ATOM 808 C C . GLN A 1 113 ? 1.859 -12.829 -9.578 1.00 94.88 113 GLN A C 1
ATOM 810 O O . GLN A 1 113 ? 1.822 -12.600 -10.786 1.00 94.88 113 GLN A O 1
ATOM 815 N N . ALA A 1 114 ? 2.145 -11.897 -8.674 1.00 97.12 114 ALA A N 1
ATOM 816 C CA . ALA A 1 114 ? 2.396 -10.497 -8.972 1.00 97.12 114 ALA A CA 1
ATOM 817 C C . ALA A 1 114 ? 3.747 -10.046 -8.407 1.00 97.12 114 ALA A C 1
ATOM 819 O O . ALA A 1 114 ? 4.294 -10.631 -7.473 1.00 97.12 114 ALA A O 1
ATOM 820 N N . ILE A 1 115 ? 4.291 -8.979 -8.978 1.00 98.06 115 ILE A N 1
ATOM 821 C CA . ILE A 1 115 ? 5.566 -8.388 -8.592 1.00 98.06 115 ILE A CA 1
ATOM 822 C C . ILE A 1 115 ? 5.300 -7.234 -7.634 1.00 98.06 115 ILE A C 1
ATOM 824 O O . ILE A 1 115 ? 4.722 -6.218 -8.019 1.00 98.06 115 ILE A O 1
ATOM 828 N N . LEU A 1 116 ? 5.758 -7.377 -6.395 1.00 98.25 116 LEU A N 1
ATOM 829 C CA . LEU A 1 116 ? 5.853 -6.299 -5.424 1.00 98.25 116 LEU A CA 1
ATOM 830 C C . LEU A 1 116 ? 7.200 -5.595 -5.605 1.00 98.25 116 LEU A C 1
ATOM 832 O O . LEU A 1 116 ? 8.265 -6.184 -5.419 1.00 98.25 116 LEU A O 1
ATOM 836 N N . LEU A 1 117 ? 7.148 -4.315 -5.957 1.00 98.31 117 LEU A N 1
ATOM 837 C CA . LEU A 1 117 ? 8.296 -3.417 -5.943 1.00 98.31 117 LEU A CA 1
ATOM 838 C C . LEU A 1 117 ? 8.201 -2.522 -4.715 1.00 98.31 117 LEU A C 1
ATOM 840 O O . LEU A 1 117 ? 7.152 -1.933 -4.453 1.00 98.31 117 LEU A O 1
ATOM 844 N N . SER A 1 118 ? 9.297 -2.389 -3.973 1.00 98.00 118 SER A N 1
ATOM 845 C CA . SER A 1 118 ? 9.335 -1.536 -2.787 1.00 98.00 118 SER A CA 1
ATOM 846 C C . SER A 1 118 ? 10.630 -0.742 -2.649 1.00 98.00 118 SER A C 1
ATOM 848 O O . SER A 1 118 ? 11.688 -1.169 -3.102 1.00 98.00 118 SER A O 1
ATOM 850 N N . VAL A 1 119 ? 10.547 0.425 -2.017 1.00 97.69 119 VAL A N 1
ATOM 851 C CA . VAL A 1 119 ? 11.684 1.272 -1.648 1.00 97.69 119 VAL A CA 1
ATOM 852 C C . VAL A 1 119 ? 11.557 1.577 -0.155 1.00 97.69 119 VAL A C 1
ATOM 854 O O . VAL A 1 119 ? 10.557 2.188 0.242 1.00 97.69 119 VAL A O 1
ATOM 857 N N . PRO A 1 120 ? 12.522 1.158 0.683 1.00 94.50 120 PRO A N 1
ATOM 858 C CA . PRO A 1 120 ? 12.514 1.480 2.106 1.00 94.50 120 PRO A CA 1
ATOM 859 C C . PRO A 1 120 ? 12.445 2.990 2.343 1.00 94.50 120 PRO A C 1
ATOM 861 O O . PRO A 1 120 ? 12.958 3.776 1.545 1.00 94.50 120 PRO A O 1
ATOM 864 N N . ASP A 1 121 ? 11.832 3.409 3.449 1.00 92.62 121 ASP A N 1
ATOM 865 C CA . ASP A 1 121 ? 11.894 4.809 3.864 1.00 92.62 121 ASP A CA 1
ATOM 866 C C . ASP A 1 121 ? 13.305 5.126 4.400 1.00 92.62 121 ASP A C 1
ATOM 868 O O . ASP A 1 121 ? 13.699 4.574 5.429 1.00 92.62 121 ASP A O 1
ATOM 872 N N . PRO A 1 122 ? 14.088 5.995 3.730 1.00 86.50 122 PRO A N 1
ATOM 873 C CA . PRO A 1 122 ? 15.504 6.197 4.052 1.00 86.50 122 PRO A CA 1
ATOM 874 C C . PRO A 1 122 ? 15.739 6.840 5.423 1.00 86.50 122 PRO A C 1
ATOM 876 O O . PRO A 1 122 ? 16.859 6.810 5.922 1.00 86.50 122 PRO A O 1
ATOM 879 N N . ILE A 1 123 ? 14.704 7.440 6.013 1.00 88.62 123 ILE A N 1
ATOM 880 C CA . ILE A 1 123 ? 14.766 8.137 7.303 1.00 88.62 123 ILE A CA 1
ATOM 881 C C . ILE A 1 123 ? 13.845 7.501 8.352 1.00 88.62 123 ILE A C 1
ATOM 883 O O . ILE A 1 123 ? 13.504 8.155 9.338 1.00 88.62 123 ILE A O 1
ATOM 887 N N . ALA A 1 124 ? 13.434 6.243 8.144 1.00 88.19 124 ALA A N 1
ATOM 888 C CA . ALA A 1 124 ? 12.503 5.539 9.027 1.00 88.19 124 ALA A CA 1
ATOM 889 C C . ALA A 1 124 ? 12.946 5.582 10.500 1.00 88.19 124 ALA A C 1
ATOM 891 O O . ALA A 1 124 ? 12.133 5.857 11.375 1.00 88.19 124 ALA A O 1
ATOM 892 N N . GLU A 1 125 ? 14.241 5.385 10.765 1.00 87.00 125 GLU A N 1
ATOM 893 C CA . GLU A 1 125 ? 14.806 5.352 12.123 1.00 87.00 125 GLU A CA 1
ATOM 894 C C . GLU A 1 125 ? 14.768 6.704 12.844 1.00 87.00 125 GLU A C 1
ATOM 896 O O . GLU A 1 125 ? 14.751 6.756 14.071 1.00 87.00 125 GLU A O 1
ATOM 901 N N . THR A 1 126 ? 14.759 7.808 12.095 1.00 90.44 126 THR A N 1
ATOM 902 C CA . THR A 1 126 ? 14.733 9.161 12.667 1.00 90.44 126 THR A CA 1
ATOM 903 C C . THR A 1 126 ? 13.323 9.722 12.810 1.00 90.44 126 THR A C 1
ATOM 905 O O . THR A 1 126 ? 13.153 10.784 13.404 1.00 90.44 126 THR A O 1
ATOM 908 N N . ARG A 1 127 ? 12.311 9.041 12.255 1.00 90.88 127 ARG A N 1
ATOM 909 C CA . ARG A 1 127 ? 10.915 9.462 12.380 1.00 90.88 127 ARG A CA 1
ATOM 910 C C . ARG A 1 127 ? 10.385 9.182 13.773 1.00 90.88 127 ARG A C 1
ATOM 912 O O . ARG A 1 127 ? 10.641 8.142 14.375 1.00 90.88 127 ARG A O 1
ATOM 919 N N . THR A 1 128 ? 9.529 10.078 14.235 1.00 92.56 128 THR A N 1
ATOM 920 C CA . THR A 1 128 ? 8.638 9.789 15.353 1.00 92.56 128 THR A CA 1
ATOM 921 C C . THR A 1 128 ? 7.603 8.732 14.956 1.00 92.56 128 THR A C 1
ATOM 923 O O . THR A 1 128 ? 7.269 8.550 1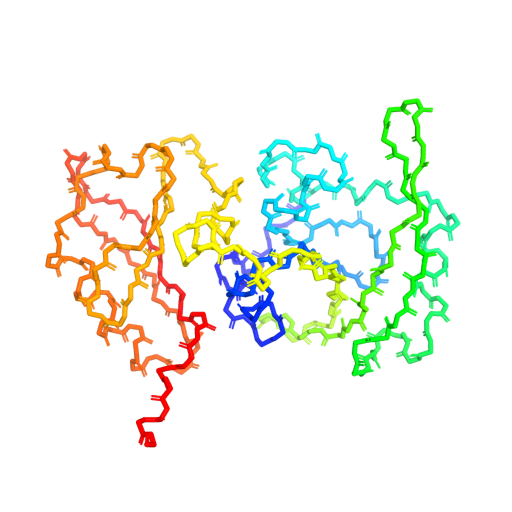3.781 1.00 92.56 128 THR A O 1
ATOM 926 N N . ALA A 1 129 ? 7.030 8.057 15.953 1.00 88.12 129 ALA A N 1
ATOM 927 C CA . ALA A 1 129 ? 5.964 7.083 15.720 1.00 88.12 129 ALA A CA 1
ATOM 928 C C . ALA A 1 129 ? 4.744 7.694 14.999 1.00 88.12 129 ALA A C 1
ATOM 930 O O . ALA A 1 129 ? 4.091 7.014 14.211 1.00 88.12 129 ALA A O 1
ATOM 931 N N . GLU A 1 130 ? 4.443 8.971 15.246 1.00 89.06 130 GLU A N 1
ATOM 932 C CA . GLU A 1 130 ? 3.339 9.697 14.608 1.00 89.06 130 GLU A CA 1
ATOM 933 C C . GLU A 1 130 ? 3.618 9.996 13.128 1.00 89.06 130 GLU A C 1
ATOM 935 O O . GLU A 1 130 ? 2.752 9.793 12.273 1.00 89.06 130 GLU A O 1
ATOM 940 N N . GLU A 1 131 ? 4.843 10.408 12.794 1.00 92.44 131 GLU A N 1
ATOM 941 C CA . GLU A 1 131 ? 5.264 10.631 11.406 1.00 92.44 131 GLU A CA 1
ATOM 942 C C . GLU A 1 131 ? 5.316 9.329 10.604 1.00 92.44 131 GLU A C 1
ATOM 944 O O . GLU A 1 131 ? 4.981 9.322 9.417 1.00 92.44 131 GLU A O 1
ATOM 949 N N . GLY A 1 132 ? 5.739 8.233 11.240 1.00 91.12 132 GLY A N 1
ATOM 950 C CA . GLY A 1 132 ? 5.685 6.892 10.660 1.00 91.12 132 GLY A CA 1
ATOM 951 C C . GLY A 1 132 ? 4.243 6.474 10.372 1.00 91.12 132 GLY A C 1
ATOM 952 O O . GLY A 1 132 ? 3.902 6.186 9.226 1.00 91.12 132 GLY A O 1
ATOM 953 N N . ALA A 1 133 ? 3.372 6.550 11.383 1.00 90.75 133 ALA A N 1
ATOM 954 C CA . ALA A 1 133 ? 1.952 6.222 11.257 1.00 90.75 133 ALA A CA 1
ATOM 955 C C . ALA A 1 133 ? 1.254 7.041 10.158 1.00 90.75 133 ALA A C 1
ATOM 957 O O . ALA A 1 133 ? 0.531 6.490 9.328 1.00 90.75 133 ALA A O 1
ATOM 958 N N . SER A 1 134 ? 1.515 8.349 10.109 1.00 92.00 134 SER A N 1
ATOM 959 C CA . SER A 1 134 ? 0.954 9.247 9.094 1.00 92.00 134 SER A CA 1
ATOM 960 C C . SER A 1 134 ? 1.464 8.921 7.691 1.00 92.00 134 SER A C 1
ATOM 962 O O . SER A 1 134 ? 0.699 8.955 6.727 1.00 92.00 134 SER A O 1
ATOM 964 N N . ARG A 1 135 ? 2.745 8.549 7.553 1.00 93.12 135 ARG A N 1
ATOM 965 C CA . ARG A 1 135 ? 3.314 8.112 6.272 1.00 93.12 135 ARG A CA 1
ATOM 966 C C . ARG A 1 135 ? 2.635 6.849 5.752 1.00 93.12 135 ARG A C 1
ATOM 968 O O . ARG A 1 135 ? 2.316 6.809 4.563 1.00 93.12 135 ARG A O 1
ATOM 975 N N . SER A 1 136 ? 2.398 5.857 6.608 1.00 91.12 136 SER A N 1
ATOM 976 C CA . SER A 1 136 ? 1.808 4.566 6.224 1.00 91.12 136 SER A CA 1
ATOM 977 C C . SER A 1 136 ? 0.436 4.694 5.563 1.00 91.12 136 SER A C 1
ATOM 979 O O . SER A 1 136 ? 0.120 3.920 4.662 1.00 91.12 136 SER A O 1
ATOM 981 N N . ILE A 1 137 ? -0.359 5.688 5.971 1.00 91.31 137 ILE A N 1
ATOM 982 C CA . ILE A 1 137 ? -1.705 5.935 5.427 1.00 91.31 137 ILE A CA 1
ATOM 983 C C . ILE A 1 137 ? -1.778 7.139 4.476 1.00 91.31 137 ILE A C 1
ATOM 985 O O . ILE A 1 137 ? -2.857 7.484 3.986 1.00 91.31 137 ILE A O 1
ATOM 989 N N . SER A 1 138 ? -0.648 7.799 4.213 1.00 90.81 138 SER A N 1
ATOM 990 C CA . SER A 1 138 ? -0.596 8.952 3.313 1.00 90.81 138 SER A CA 1
ATOM 991 C C . SER A 1 138 ? -1.076 8.575 1.908 1.00 90.81 138 SER A C 1
ATOM 993 O O . SER A 1 138 ? -0.874 7.453 1.448 1.00 90.81 138 SER A O 1
ATOM 995 N N . GLY A 1 139 ? -1.757 9.501 1.229 1.00 87.12 139 GLY A N 1
ATOM 996 C CA . GLY A 1 139 ? -2.237 9.308 -0.145 1.00 87.12 139 GLY A CA 1
ATOM 997 C C . GLY A 1 139 ? -3.343 8.258 -0.332 1.00 87.12 139 GLY A C 1
ATOM 998 O O . GLY A 1 139 ? -3.729 8.023 -1.476 1.00 87.12 139 GLY A O 1
ATOM 999 N N . LEU A 1 140 ? -3.849 7.642 0.749 1.00 86.38 140 LEU A N 1
ATOM 1000 C CA . LEU A 1 140 ? -4.949 6.663 0.715 1.00 86.38 140 LEU A CA 1
ATOM 1001 C C . LEU A 1 140 ? -6.342 7.294 0.854 1.00 86.38 140 LEU A C 1
ATOM 1003 O O . LEU A 1 140 ? -7.348 6.629 0.611 1.00 86.38 140 LEU A O 1
ATOM 1007 N N . ALA A 1 141 ? -6.412 8.562 1.267 1.00 82.94 141 ALA A N 1
ATOM 1008 C CA . ALA A 1 141 ? -7.673 9.281 1.389 1.00 82.94 141 ALA A CA 1
ATOM 1009 C C . ALA A 1 141 ? -8.399 9.337 0.037 1.00 82.94 141 ALA A C 1
ATOM 1011 O O . ALA A 1 141 ? -7.781 9.539 -1.009 1.00 82.94 141 ALA A O 1
ATOM 1012 N N . SER A 1 142 ? -9.721 9.192 0.068 1.00 74.75 142 SER A N 1
ATOM 1013 C CA . SER A 1 142 ? -10.582 9.271 -1.111 1.00 74.75 142 SER A CA 1
ATOM 1014 C C . SER A 1 142 ? -11.733 10.241 -0.868 1.00 74.75 142 SER A C 1
ATOM 1016 O O . SER A 1 142 ? -12.093 10.533 0.275 1.00 74.75 142 SER A O 1
ATOM 1018 N N . ASN A 1 143 ? -12.327 10.746 -1.949 1.00 71.62 143 ASN A N 1
ATOM 1019 C CA . ASN A 1 143 ? -13.457 11.664 -1.857 1.00 71.62 143 ASN A CA 1
ATOM 1020 C C . ASN A 1 143 ? -14.645 10.988 -1.157 1.00 71.62 143 ASN A C 1
ATOM 1022 O O . ASN A 1 143 ? -15.204 10.022 -1.666 1.00 71.62 143 ASN A O 1
ATOM 1026 N N . GLY A 1 144 ? -15.042 11.524 -0.001 1.00 73.31 144 GLY A N 1
ATOM 1027 C CA . GLY A 1 144 ? -16.174 11.020 0.784 1.00 73.31 144 GLY A CA 1
ATOM 1028 C C . GLY A 1 144 ? -15.844 9.869 1.741 1.00 73.31 144 GLY A C 1
ATOM 1029 O O . GLY A 1 144 ? -16.728 9.468 2.495 1.00 73.31 144 GLY A O 1
ATOM 1030 N N . GLY A 1 145 ? -14.600 9.385 1.751 1.00 84.75 145 GLY A N 1
ATOM 1031 C CA . GLY A 1 145 ? -14.102 8.378 2.687 1.00 84.75 145 GLY A CA 1
ATOM 1032 C C . GLY A 1 145 ? -12.982 8.911 3.581 1.00 84.75 145 GLY A C 1
ATOM 1033 O O . GLY A 1 145 ? -12.699 10.106 3.626 1.00 84.75 145 GLY A O 1
ATOM 1034 N N . GLY A 1 146 ? -12.327 8.001 4.292 1.00 90.69 146 GLY A N 1
ATOM 1035 C CA . GLY A 1 146 ? -11.157 8.301 5.106 1.00 90.69 146 GLY A CA 1
ATOM 1036 C C . GLY A 1 146 ? -10.436 7.019 5.493 1.00 90.69 146 GLY A C 1
ATOM 1037 O O . GLY A 1 146 ? -11.023 5.93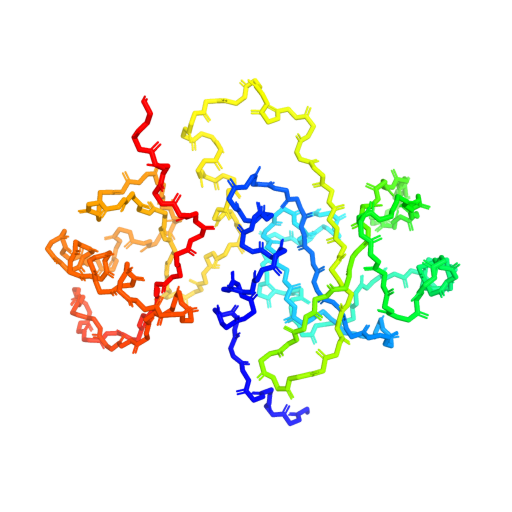9 5.472 1.00 90.69 146 GLY A O 1
ATOM 1038 N N . VAL A 1 147 ? -9.168 7.146 5.860 1.00 93.50 147 VAL A N 1
ATOM 1039 C CA . VAL A 1 147 ? -8.350 6.035 6.349 1.00 93.50 147 VAL A CA 1
ATOM 1040 C C . VAL A 1 147 ? -7.761 6.425 7.692 1.00 93.50 147 VAL A C 1
ATOM 1042 O O . VAL A 1 147 ? -7.365 7.571 7.894 1.00 93.50 147 VAL A O 1
ATOM 1045 N N . ALA A 1 148 ? -7.681 5.469 8.605 1.00 95.19 148 ALA A N 1
ATOM 1046 C CA . ALA A 1 148 ? -6.981 5.642 9.861 1.00 95.19 148 ALA A CA 1
ATOM 1047 C C . ALA A 1 148 ? -6.094 4.443 10.156 1.00 95.19 148 ALA A C 1
ATOM 1049 O O . ALA A 1 148 ? -6.381 3.319 9.745 1.00 95.19 148 ALA A O 1
ATOM 1050 N N . LEU A 1 149 ? -5.025 4.709 10.896 1.00 94.81 149 LEU A N 1
ATOM 1051 C CA . LEU A 1 149 ? -4.240 3.688 11.559 1.00 94.81 149 LEU A CA 1
ATOM 1052 C C . LEU A 1 149 ? -4.683 3.637 13.018 1.00 94.81 149 LEU A C 1
ATOM 1054 O O . LEU A 1 149 ? -4.670 4.663 13.704 1.00 94.81 149 LEU A O 1
ATOM 1058 N N . VAL A 1 150 ? -5.052 2.450 13.482 1.00 94.75 150 VAL A N 1
ATOM 1059 C CA . VAL A 1 150 ? -5.399 2.179 14.879 1.00 94.75 150 VAL A CA 1
ATOM 1060 C C . VAL A 1 150 ? -4.406 1.188 15.472 1.00 94.75 150 VAL A C 1
ATOM 1062 O O . VAL A 1 150 ? -3.789 0.410 14.743 1.00 94.75 150 VAL A O 1
ATOM 1065 N N . ASP A 1 151 ? -4.221 1.233 16.786 1.00 93.50 151 ASP A N 1
ATOM 1066 C CA . ASP A 1 151 ? -3.550 0.154 17.505 1.00 93.50 151 ASP A CA 1
ATOM 1067 C C . ASP A 1 151 ? -4.512 -1.012 17.800 1.00 93.50 151 ASP A C 1
ATOM 1069 O O . ASP A 1 151 ? -5.685 -0.999 17.419 1.00 93.50 151 ASP A O 1
ATOM 1073 N N . ALA A 1 152 ? -4.001 -2.045 18.474 1.00 91.81 152 ALA A N 1
ATOM 1074 C CA . ALA A 1 152 ? -4.749 -3.265 18.768 1.00 91.81 152 ALA A CA 1
ATOM 1075 C C . ALA A 1 152 ? -5.970 -3.056 19.686 1.00 91.81 152 ALA A C 1
ATOM 1077 O O . ALA A 1 152 ? -6.801 -3.954 19.778 1.00 91.81 152 ALA A O 1
ATOM 1078 N N . THR A 1 153 ? -6.097 -1.905 20.359 1.00 93.31 153 THR A N 1
ATOM 1079 C CA . THR A 1 153 ? -7.271 -1.575 21.185 1.00 93.31 153 THR A CA 1
ATOM 1080 C C . THR A 1 153 ? -8.262 -0.666 20.455 1.00 93.31 153 THR A C 1
ATOM 1082 O O . THR A 1 153 ? -9.237 -0.213 21.045 1.00 93.31 153 THR A O 1
ATOM 1085 N N . GLY A 1 154 ? -8.027 -0.374 19.170 1.00 93.81 154 GLY A N 1
ATOM 1086 C CA . GLY A 1 154 ? -8.858 0.530 18.375 1.00 93.81 154 GLY A CA 1
ATOM 1087 C C . GLY A 1 154 ? -8.549 2.012 18.594 1.00 93.81 154 GLY A C 1
ATOM 1088 O O . GLY A 1 154 ? -9.263 2.870 18.069 1.00 93.81 154 GLY A O 1
ATOM 1089 N N . LYS A 1 155 ? -7.485 2.357 19.332 1.00 95.44 155 LYS A N 1
ATOM 1090 C CA . LYS A 1 155 ? -7.097 3.754 19.534 1.00 95.44 155 LYS A CA 1
ATOM 1091 C C . LYS A 1 155 ? -6.387 4.291 18.294 1.00 95.44 155 LYS A C 1
ATOM 1093 O O . LYS A 1 155 ? -5.470 3.676 17.754 1.00 95.44 155 LYS A O 1
ATOM 1098 N N . LEU A 1 156 ? -6.784 5.490 17.870 1.00 95.38 156 LEU A N 1
ATOM 1099 C CA . LEU A 1 156 ? -6.199 6.167 16.715 1.00 95.38 156 LEU A CA 1
ATOM 1100 C C . LEU A 1 156 ? -4.714 6.494 16.933 1.00 95.38 156 LEU A C 1
ATOM 1102 O O . LEU A 1 156 ? -4.315 7.067 17.950 1.00 95.38 156 LEU A O 1
ATOM 1106 N N . LYS A 1 157 ? -3.907 6.151 15.929 1.00 94.94 157 LYS A N 1
ATOM 1107 C CA . LYS A 1 157 ? -2.474 6.451 15.815 1.00 94.94 157 LYS A CA 1
ATOM 1108 C C . LYS A 1 157 ? -2.193 7.504 14.751 1.00 94.94 157 LYS A C 1
ATOM 1110 O O . LYS A 1 157 ? -1.305 8.323 14.942 1.00 94.94 157 LYS A O 1
ATOM 1115 N N . ALA A 1 158 ? -2.945 7.467 13.656 1.00 94.62 158 ALA A N 1
ATOM 1116 C CA . ALA A 1 158 ? -2.952 8.477 12.607 1.00 94.62 158 ALA A CA 1
ATOM 1117 C C . ALA A 1 158 ? -4.292 8.424 11.869 1.00 94.62 158 ALA A C 1
ATOM 1119 O O . ALA A 1 158 ? -4.970 7.395 11.872 1.00 94.62 158 ALA A O 1
ATOM 1120 N N . MET A 1 159 ? -4.664 9.515 11.209 1.00 95.19 159 MET A N 1
ATOM 1121 C CA . MET A 1 159 ? -5.853 9.565 10.363 1.00 95.19 159 MET A CA 1
ATOM 1122 C C . MET A 1 159 ? -5.619 10.460 9.154 1.00 95.19 159 MET A C 1
ATOM 1124 O O . MET A 1 159 ? -4.869 11.433 9.222 1.00 95.19 159 MET A O 1
ATOM 1128 N N . SER A 1 160 ? -6.264 10.124 8.045 1.00 92.56 160 SER A N 1
ATOM 1129 C CA . SER A 1 160 ? -6.294 10.969 6.865 1.00 92.56 160 SER A CA 1
ATOM 1130 C C . SER A 1 160 ? -7.211 12.171 7.071 1.00 92.56 160 SER A C 1
ATOM 1132 O O . SER A 1 160 ? -8.098 12.170 7.931 1.00 92.56 160 SER A O 1
ATOM 1134 N N . GLU A 1 161 ? -7.071 13.165 6.196 1.00 86.88 161 GLU A N 1
ATOM 1135 C CA . GLU A 1 161 ? -8.090 14.199 6.046 1.00 86.88 161 GLU A CA 1
ATOM 1136 C C . GLU A 1 161 ? -9.462 13.551 5.778 1.00 86.88 161 GLU A C 1
ATOM 1138 O O . GLU A 1 161 ? -9.557 12.507 5.126 1.00 86.88 161 GLU A O 1
ATOM 1143 N N . GLY A 1 162 ? -10.520 14.126 6.354 1.00 87.31 162 GLY A N 1
ATOM 1144 C CA . GLY A 1 162 ? -11.894 13.640 6.208 1.00 87.31 162 GLY A CA 1
ATOM 1145 C C . GLY A 1 162 ? -12.298 12.482 7.128 1.00 87.31 162 GLY A C 1
ATOM 1146 O O . GLY A 1 162 ? -13.488 12.357 7.410 1.00 87.31 162 GLY A O 1
ATOM 1147 N N . PHE A 1 163 ? -11.359 11.696 7.677 1.00 93.69 163 PHE A N 1
ATOM 1148 C CA . PHE A 1 163 ? -11.698 10.540 8.524 1.00 93.69 163 PHE A CA 1
ATOM 1149 C C . PHE A 1 163 ? -12.488 10.941 9.777 1.00 93.69 163 PHE A C 1
ATOM 1151 O O . PHE A 1 163 ? -13.531 10.360 10.065 1.00 93.69 163 PHE A O 1
ATOM 1158 N N . GLY A 1 164 ? -12.053 11.987 10.488 1.00 93.06 164 GLY A N 1
ATOM 1159 C CA . GLY A 1 164 ? -12.766 12.475 11.676 1.00 93.06 164 GLY A CA 1
ATOM 1160 C C . GLY A 1 164 ? -14.201 12.933 11.381 1.00 93.06 164 GLY A C 1
ATOM 1161 O O . GLY A 1 164 ? -15.094 12.730 12.198 1.00 93.06 164 GLY A O 1
ATOM 1162 N N . ALA A 1 165 ? -14.455 13.470 10.183 1.00 91.94 165 ALA A N 1
ATOM 1163 C CA . ALA A 1 165 ? -15.786 13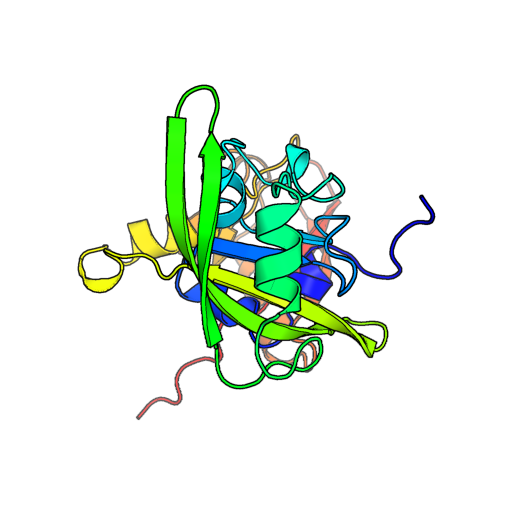.907 9.755 1.00 91.94 165 ALA A CA 1
ATOM 1164 C C . ALA A 1 165 ? -16.734 12.745 9.407 1.00 91.94 165 ALA A C 1
ATOM 1166 O O . ALA A 1 165 ? -17.917 12.979 9.160 1.00 91.94 165 ALA A O 1
ATOM 1167 N N . LEU A 1 166 ? -16.240 11.501 9.372 1.00 92.75 166 LEU A N 1
ATOM 1168 C CA . LEU A 1 166 ? -17.100 10.323 9.296 1.00 92.75 166 LEU A CA 1
ATOM 1169 C C . LEU A 1 166 ? -17.869 10.148 10.611 1.00 92.75 166 LEU A C 1
ATOM 1171 O O . LEU A 1 166 ? -19.027 9.749 10.582 1.00 92.75 166 LEU A O 1
ATOM 1175 N N . GLY A 1 167 ? -17.289 10.519 11.756 1.00 94.31 167 GLY A N 1
ATOM 1176 C CA . GLY A 1 167 ? -17.934 10.333 13.058 1.00 94.31 167 GLY A CA 1
ATOM 1177 C C . GLY A 1 167 ? -18.108 8.854 13.403 1.00 94.31 167 GLY A C 1
ATOM 1178 O O . GLY A 1 167 ? -19.187 8.442 13.815 1.00 94.31 167 GLY A O 1
ATOM 1179 N N . ILE A 1 168 ? -17.068 8.049 13.158 1.00 95.56 168 ILE A N 1
ATOM 1180 C CA . ILE A 1 168 ? -17.020 6.651 13.595 1.00 95.56 168 ILE A CA 1
ATOM 1181 C C . ILE A 1 168 ? -16.719 6.645 15.094 1.00 95.56 168 ILE A C 1
ATOM 1183 O O . ILE A 1 168 ? -15.695 7.175 15.527 1.00 95.56 168 ILE A O 1
ATOM 1187 N N . GLU A 1 169 ? -17.611 6.043 15.873 1.00 96.06 169 GLU A N 1
ATOM 1188 C CA . GLU A 1 169 ? -17.471 5.945 17.326 1.00 96.06 169 GLU A CA 1
ATOM 1189 C C . GLU A 1 169 ? -16.237 5.128 17.730 1.00 96.06 169 GLU A C 1
ATOM 1191 O O . GLU A 1 169 ? -15.925 4.106 17.113 1.00 96.06 169 GLU A O 1
ATOM 1196 N N . ALA A 1 170 ? -15.579 5.516 18.827 1.00 95.50 170 ALA A N 1
ATOM 1197 C CA . ALA A 1 170 ? -14.411 4.798 19.349 1.00 95.50 170 ALA A CA 1
ATOM 1198 C C . ALA A 1 170 ? -14.711 3.314 19.629 1.00 95.50 170 ALA A C 1
ATOM 1200 O O . ALA A 1 170 ? -13.921 2.451 19.259 1.00 95.50 170 ALA A O 1
ATOM 1201 N N . ALA A 1 171 ? -15.895 3.008 20.174 1.00 95.81 171 ALA A N 1
ATOM 1202 C CA . ALA A 1 171 ? -16.338 1.631 20.406 1.00 95.81 171 ALA A CA 1
ATOM 1203 C C . ALA A 1 171 ? -16.482 0.820 19.101 1.00 95.81 171 ALA A C 1
ATOM 1205 O O . ALA A 1 171 ? -16.292 -0.395 19.092 1.00 95.81 171 ALA A O 1
ATOM 1206 N N . THR A 1 172 ? -16.788 1.483 17.979 1.00 96.38 172 THR A N 1
ATOM 1207 C CA . THR A 1 172 ? -16.836 0.828 16.663 1.00 96.38 172 THR A CA 1
ATOM 1208 C C . THR A 1 172 ? -15.431 0.462 16.192 1.00 96.38 172 THR A C 1
ATOM 1210 O O . THR A 1 172 ? -15.233 -0.644 15.690 1.00 96.38 172 THR A O 1
ATOM 1213 N N . LEU A 1 173 ? -14.451 1.354 16.380 1.00 96.75 173 LEU A N 1
ATOM 1214 C CA . LEU A 1 173 ? -13.046 1.082 16.051 1.00 96.75 173 LEU A CA 1
ATOM 1215 C C . LEU A 1 173 ? -12.463 -0.038 16.918 1.00 96.75 173 LEU A C 1
ATOM 1217 O O . LEU A 1 173 ? -11.794 -0.921 16.389 1.00 96.75 173 LEU A O 1
ATOM 1221 N N . GLU A 1 174 ? -12.755 -0.032 18.218 1.00 96.25 174 GLU A N 1
ATOM 1222 C CA . GLU A 1 174 ? -12.366 -1.092 19.154 1.00 96.25 174 GLU A CA 1
ATOM 1223 C C . GLU A 1 174 ? -12.963 -2.445 18.751 1.00 96.25 174 GLU A C 1
ATOM 1225 O O . GLU A 1 174 ? -12.241 -3.436 18.645 1.00 96.25 174 GLU A O 1
ATOM 1230 N N . GLY A 1 175 ? -14.263 -2.483 18.440 1.00 95.62 175 GLY A N 1
ATOM 1231 C CA . GLY A 1 175 ? -14.930 -3.695 17.965 1.00 95.62 175 GLY A CA 1
ATOM 1232 C C . GLY A 1 175 ? -14.294 -4.261 16.694 1.00 95.62 175 GLY A C 1
ATOM 1233 O O . GLY A 1 175 ? -14.028 -5.456 16.630 1.00 95.62 175 GLY A O 1
ATOM 1234 N N . LEU A 1 176 ? -13.995 -3.406 15.709 1.00 95.44 176 LEU A N 1
ATOM 1235 C CA . LEU A 1 176 ? -13.302 -3.817 14.481 1.00 95.44 176 LEU A CA 1
ATOM 1236 C C . LEU A 1 176 ? -11.882 -4.333 14.756 1.00 95.44 176 LEU A C 1
ATOM 1238 O O . LEU A 1 176 ? -11.471 -5.317 14.145 1.00 95.44 176 LEU A O 1
ATOM 1242 N N . ALA A 1 177 ? -11.143 -3.692 15.669 1.00 94.94 177 ALA A N 1
ATOM 1243 C CA . ALA A 1 177 ? -9.786 -4.099 16.032 1.00 94.94 177 ALA A CA 1
ATOM 1244 C C . ALA A 1 177 ? -9.765 -5.479 16.709 1.00 94.94 177 ALA A C 1
ATOM 1246 O O . ALA A 1 177 ? -8.906 -6.305 16.400 1.00 94.94 177 ALA A O 1
ATOM 1247 N N . MET A 1 178 ? -10.736 -5.756 17.585 1.00 94.31 178 MET A N 1
ATOM 1248 C CA . MET A 1 178 ? -10.906 -7.079 18.193 1.00 94.31 178 MET A CA 1
ATOM 1249 C C . MET A 1 178 ? -11.317 -8.140 17.169 1.00 94.31 178 MET A C 1
ATOM 1251 O O . MET A 1 178 ? -10.797 -9.251 17.200 1.00 94.31 178 MET A O 1
ATOM 1255 N N . GLU A 1 179 ? -12.231 -7.799 16.262 1.00 94.50 179 GLU A N 1
ATOM 1256 C CA . GLU A 1 179 ? -12.725 -8.695 15.213 1.00 94.50 179 GLU A CA 1
ATOM 1257 C C . GLU A 1 179 ? -11.577 -9.123 14.285 1.00 94.50 179 GLU A C 1
ATOM 1259 O O . GLU A 1 179 ? -11.253 -10.307 14.203 1.00 94.50 179 GLU A O 1
ATOM 1264 N N . VAL A 1 180 ? -10.853 -8.162 13.694 1.00 95.31 180 VAL A N 1
ATOM 1265 C CA . VAL A 1 180 ? -9.748 -8.450 12.759 1.00 95.31 180 VAL A CA 1
ATOM 1266 C C . VAL A 1 180 ? -8.573 -9.184 13.419 1.00 95.31 180 VAL A C 1
ATOM 1268 O O . VAL A 1 180 ? -7.779 -9.835 12.739 1.00 95.31 180 VAL A O 1
ATOM 1271 N N . ALA A 1 181 ? -8.437 -9.105 14.747 1.00 91.75 181 ALA A N 1
ATOM 1272 C CA . ALA A 1 181 ? -7.421 -9.857 15.475 1.00 91.75 181 ALA A CA 1
ATOM 1273 C C . ALA A 1 181 ? -7.670 -11.377 15.435 1.00 91.75 181 ALA A C 1
ATOM 1275 O O . ALA A 1 181 ? -6.706 -12.148 15.489 1.00 91.75 181 ALA A O 1
ATOM 1276 N N . GLY A 1 182 ? -8.931 -11.805 15.318 1.00 89.94 182 GLY A N 1
ATOM 1277 C CA . GLY A 1 182 ? -9.320 -13.210 15.178 1.00 89.94 182 GLY A CA 1
ATOM 1278 C C . GLY A 1 182 ? -9.291 -13.734 13.740 1.00 89.94 182 GLY A C 1
ATOM 1279 O O . GLY A 1 182 ? -9.256 -14.948 13.547 1.00 89.94 182 GLY A O 1
ATOM 1280 N N . GLU A 1 183 ? -9.266 -12.847 12.743 1.00 92.88 183 GLU A N 1
ATOM 1281 C CA . GLU A 1 183 ? -9.385 -13.228 11.335 1.00 92.88 183 GLU A CA 1
ATOM 1282 C C . GLU A 1 183 ? -8.076 -13.775 10.749 1.00 92.88 183 GLU A C 1
ATOM 1284 O O . GLU A 1 183 ? -7.000 -13.167 10.845 1.00 92.88 183 GLU A O 1
ATOM 1289 N N . ALA A 1 184 ? -8.175 -14.940 10.102 1.00 89.12 184 ALA A N 1
ATOM 1290 C CA . ALA A 1 184 ? -7.039 -15.623 9.484 1.00 89.12 184 ALA A CA 1
ATOM 1291 C C . ALA A 1 184 ? -6.525 -14.884 8.239 1.00 89.12 184 ALA A C 1
ATOM 1293 O O . ALA A 1 184 ? -5.317 -14.821 8.014 1.00 89.12 184 ALA A O 1
ATOM 1294 N N . ASP A 1 185 ? -7.432 -14.286 7.466 1.00 89.06 185 ASP A N 1
ATOM 1295 C CA . ASP A 1 185 ? -7.119 -13.454 6.299 1.00 89.06 185 ASP A CA 1
ATOM 1296 C C . ASP A 1 185 ? -6.757 -12.005 6.675 1.00 89.06 185 ASP A C 1
ATOM 1298 O O . ASP A 1 185 ? -6.446 -11.196 5.801 1.00 89.06 185 ASP A O 1
ATOM 1302 N N . ARG A 1 186 ? -6.745 -11.691 7.983 1.00 93.12 186 ARG A N 1
ATOM 1303 C CA . ARG A 1 186 ? -6.359 -10.391 8.550 1.00 93.12 186 ARG A CA 1
ATOM 1304 C C . ARG A 1 186 ? -7.252 -9.241 8.077 1.00 93.12 186 ARG A C 1
ATOM 1306 O O . ARG A 1 186 ? -6.809 -8.090 8.140 1.00 93.12 186 ARG A O 1
ATOM 1313 N N . LEU A 1 187 ? -8.469 -9.518 7.612 1.00 95.44 187 LEU A N 1
ATOM 1314 C CA . LEU A 1 187 ? -9.332 -8.533 6.977 1.00 95.44 187 LEU A CA 1
ATOM 1315 C C . LEU A 1 187 ? -10.780 -8.664 7.455 1.00 95.44 187 LEU A C 1
ATOM 1317 O O . LEU A 1 187 ? -11.410 -9.702 7.349 1.00 95.44 187 LEU A O 1
ATOM 1321 N N . VAL A 1 188 ? -11.355 -7.544 7.881 1.00 96.06 188 VAL A N 1
ATOM 1322 C CA . VAL A 1 188 ? -12.797 -7.415 8.124 1.00 96.06 188 VAL A CA 1
ATOM 1323 C C . VAL A 1 188 ? -13.375 -6.440 7.110 1.00 96.06 188 VAL A C 1
ATOM 1325 O O . VAL A 1 188 ? -12.779 -5.395 6.846 1.00 96.06 188 VAL A O 1
ATOM 1328 N N . LYS A 1 189 ? -14.553 -6.746 6.558 1.00 94.69 189 LYS A N 1
ATOM 1329 C CA . LYS A 1 189 ? -15.330 -5.855 5.681 1.00 94.69 189 LYS A CA 1
ATOM 1330 C C . LYS A 1 189 ? -16.788 -5.862 6.118 1.00 94.69 189 LYS A C 1
ATOM 1332 O O . LYS A 1 189 ? -17.446 -6.895 6.036 1.00 94.69 189 LYS A O 1
ATOM 1337 N N . ARG A 1 190 ? -17.314 -4.714 6.548 1.00 94.88 190 ARG A N 1
ATOM 1338 C CA . ARG A 1 190 ? -18.720 -4.587 6.957 1.00 94.88 190 ARG A CA 1
ATOM 1339 C C . ARG A 1 190 ? -19.227 -3.158 6.875 1.00 94.88 190 ARG A C 1
ATOM 1341 O O . ARG A 1 190 ? -18.461 -2.213 6.711 1.00 94.88 190 ARG A O 1
ATOM 1348 N N . LEU A 1 191 ? -20.539 -3.009 7.005 1.00 95.44 191 LEU A N 1
ATOM 1349 C CA . LEU A 1 191 ? -21.137 -1.708 7.266 1.00 95.44 191 LEU A CA 1
ATOM 1350 C C . LEU A 1 191 ? -20.804 -1.272 8.698 1.00 95.44 191 LEU A C 1
ATOM 1352 O O . LEU A 1 191 ? -20.874 -2.073 9.637 1.00 95.44 191 LEU A O 1
ATOM 1356 N N . VAL A 1 192 ? -20.420 -0.008 8.849 1.00 95.19 192 VAL A N 1
ATOM 1357 C CA . VAL A 1 192 ? -20.118 0.611 10.140 1.00 95.19 192 VAL A CA 1
ATOM 1358 C C . VAL A 1 192 ? -20.997 1.843 10.342 1.00 95.19 192 VAL A C 1
ATOM 1360 O O . VAL A 1 192 ? -21.153 2.625 9.399 1.00 95.19 192 VAL A O 1
ATOM 1363 N N . PRO A 1 193 ? -21.545 2.048 11.551 1.00 94.62 193 PRO A N 1
ATOM 1364 C CA . PRO A 1 193 ? -22.279 3.264 11.868 1.00 94.62 193 PRO A CA 1
ATOM 1365 C C . PRO A 1 193 ? -21.376 4.494 11.785 1.00 94.62 193 PRO A C 1
ATOM 1367 O O . PRO A 1 193 ? -20.263 4.506 12.316 1.00 94.62 193 PRO A O 1
ATOM 1370 N N . THR A 1 194 ? -21.870 5.543 11.130 1.00 94.06 194 THR A N 1
ATOM 1371 C CA . THR A 1 194 ? -21.197 6.841 11.010 1.00 94.06 194 THR A CA 1
ATOM 1372 C C . THR A 1 194 ? -22.201 7.977 11.209 1.00 94.06 194 THR A C 1
ATOM 1374 O O . THR A 1 194 ? -23.416 7.768 11.176 1.00 94.06 194 THR A O 1
ATOM 1377 N N . SER A 1 195 ? -21.718 9.214 11.330 1.00 91.50 195 SER A N 1
ATOM 1378 C CA . SER A 1 195 ? -22.573 10.413 11.394 1.00 91.50 195 SER A CA 1
ATOM 1379 C C . SER A 1 195 ? -23.455 10.621 10.152 1.00 91.50 195 SER A C 1
ATOM 1381 O O . SER A 1 195 ? -24.433 11.365 10.206 1.00 91.50 195 SER A O 1
ATOM 1383 N N . LYS A 1 196 ? -23.131 9.959 9.033 1.00 87.56 196 LYS A N 1
ATOM 1384 C CA . LYS A 1 196 ? -23.858 10.031 7.755 1.00 87.56 196 LYS A CA 1
ATOM 1385 C C . LYS A 1 196 ? -24.712 8.783 7.483 1.00 87.56 196 LYS A C 1
ATOM 1387 O O . LYS A 1 196 ? -25.189 8.618 6.363 1.00 87.56 196 LYS A O 1
ATOM 1392 N N . GLY A 1 197 ? -24.902 7.921 8.484 1.00 91.38 197 GLY A N 1
ATOM 1393 C CA . GLY A 1 197 ? -25.520 6.601 8.344 1.00 91.38 197 GLY A CA 1
ATOM 1394 C C . GLY A 1 197 ? -24.485 5.486 8.189 1.00 91.38 197 GLY A C 1
ATOM 1395 O O . GLY A 1 197 ? -23.286 5.708 8.360 1.00 91.38 197 GLY A O 1
ATOM 1396 N N . ASP A 1 198 ? -24.947 4.280 7.880 1.00 94.00 198 ASP A N 1
ATOM 1397 C CA . ASP A 1 198 ? -24.065 3.124 7.728 1.00 94.00 198 ASP A CA 1
ATOM 1398 C C . ASP A 1 198 ? -23.243 3.227 6.437 1.00 94.00 198 ASP A C 1
ATOM 1400 O O . ASP A 1 198 ? -23.795 3.346 5.340 1.00 94.00 198 ASP A O 1
ATOM 1404 N N . LEU A 1 199 ? -21.916 3.165 6.561 1.00 92.12 199 LEU A N 1
ATOM 1405 C CA . LEU A 1 199 ? -20.988 3.200 5.428 1.00 92.12 199 LEU A CA 1
ATOM 1406 C C . LEU A 1 199 ? -20.196 1.892 5.327 1.00 92.12 199 LEU A C 1
ATOM 1408 O O . LEU A 1 199 ? -19.867 1.299 6.355 1.00 92.12 199 LEU A O 1
ATOM 1412 N N . PRO A 1 200 ? -19.848 1.431 4.112 1.00 92.44 200 PRO A N 1
ATOM 1413 C CA . PRO A 1 200 ? -18.942 0.303 3.952 1.00 92.44 200 PRO A CA 1
ATOM 1414 C C . PRO A 1 200 ? -17.550 0.682 4.456 1.00 92.44 200 PRO A C 1
ATOM 1416 O O . PRO A 1 200 ? -16.962 1.670 4.017 1.00 92.44 200 PRO A O 1
ATOM 1419 N N . ALA A 1 201 ? -17.009 -0.134 5.352 1.00 92.75 201 ALA A N 1
ATOM 1420 C CA . ALA A 1 201 ? -15.649 -0.014 5.843 1.00 92.75 201 ALA A CA 1
ATOM 1421 C C . ALA A 1 201 ? -14.955 -1.374 5.828 1.00 92.75 201 ALA A C 1
ATOM 1423 O O . ALA A 1 201 ? -15.586 -2.434 5.808 1.00 92.75 201 ALA A O 1
ATOM 1424 N N . GLY A 1 202 ? -13.630 -1.330 5.862 1.00 93.62 202 GLY A N 1
ATOM 1425 C CA . GLY A 1 202 ? -12.838 -2.507 6.148 1.00 93.62 202 GLY A CA 1
ATOM 1426 C C . GLY A 1 202 ? -11.619 -2.167 6.983 1.00 93.62 202 GLY A C 1
ATOM 1427 O O . GLY A 1 202 ? -11.161 -1.024 7.000 1.00 93.62 202 GLY A O 1
ATOM 1428 N N . MET A 1 203 ? -11.119 -3.171 7.690 1.00 95.06 203 MET A N 1
ATOM 1429 C CA . MET A 1 203 ? -9.942 -3.076 8.540 1.00 95.06 203 MET A CA 1
ATOM 1430 C C . MET A 1 203 ? -8.986 -4.203 8.180 1.00 95.06 203 MET A C 1
ATOM 1432 O O . MET A 1 203 ? -9.404 -5.352 8.093 1.00 95.06 203 MET A O 1
ATOM 1436 N N . VAL A 1 204 ? -7.715 -3.858 7.978 1.00 95.06 204 VAL A N 1
ATOM 1437 C CA . VAL A 1 204 ? -6.639 -4.816 7.710 1.00 95.06 204 VAL A CA 1
ATOM 1438 C C . VAL A 1 204 ? -5.665 -4.801 8.880 1.00 95.06 204 VAL A C 1
ATOM 1440 O O . VAL A 1 204 ? -5.167 -3.738 9.260 1.00 95.06 204 VAL A O 1
ATOM 1443 N N . ARG A 1 205 ? -5.344 -5.976 9.425 1.00 94.44 205 ARG A N 1
ATOM 1444 C CA . ARG A 1 205 ? -4.295 -6.126 10.438 1.00 94.44 205 ARG A CA 1
ATOM 1445 C C . ARG A 1 205 ? -2.917 -6.154 9.772 1.00 94.44 205 ARG A C 1
ATOM 1447 O O . ARG A 1 205 ? -2.515 -7.158 9.188 1.00 94.44 205 ARG A O 1
ATOM 1454 N N . LEU A 1 206 ? -2.182 -5.048 9.901 1.00 90.94 206 LEU A N 1
ATOM 1455 C CA . LEU A 1 206 ? -0.877 -4.863 9.250 1.00 90.94 206 LEU A CA 1
ATOM 1456 C C . LEU A 1 206 ? 0.279 -5.580 9.959 1.00 90.94 206 LEU A C 1
ATOM 1458 O O . LEU A 1 206 ? 1.157 -6.154 9.314 1.00 90.94 206 LEU A O 1
ATOM 1462 N N . ALA A 1 207 ? 0.271 -5.547 11.287 1.00 85.50 207 ALA A N 1
ATOM 1463 C CA . ALA A 1 207 ? 1.269 -6.183 12.128 1.00 85.50 207 ALA A CA 1
ATOM 1464 C C . ALA A 1 207 ? 0.586 -7.171 13.065 1.00 85.50 207 ALA A C 1
ATOM 1466 O O . ALA A 1 207 ? -0.523 -6.925 13.547 1.00 85.50 207 ALA A O 1
ATOM 1467 N N . ASP A 1 208 ? 1.273 -8.269 13.341 1.00 73.25 208 ASP A N 1
ATOM 1468 C CA . ASP A 1 208 ? 0.916 -9.096 14.479 1.00 73.25 208 ASP A CA 1
ATOM 1469 C C . ASP A 1 208 ? 1.341 -8.351 15.747 1.00 73.25 208 ASP A C 1
ATOM 1471 O O . ASP A 1 208 ? 2.380 -7.684 15.769 1.00 73.25 208 ASP A O 1
ATOM 1475 N N . VAL A 1 209 ? 0.506 -8.407 16.789 1.00 50.44 209 VAL A N 1
ATOM 1476 C CA . VAL A 1 209 ? 0.870 -7.895 18.117 1.00 50.44 209 VAL A CA 1
ATOM 1477 C C . VAL A 1 209 ? 2.238 -8.498 18.458 1.00 50.44 209 VAL A C 1
ATOM 1479 O O . VAL A 1 209 ? 2.381 -9.716 18.301 1.00 50.44 209 VAL A O 1
ATOM 1482 N N . PRO A 1 210 ? 3.254 -7.716 18.878 1.00 44.53 210 PRO A N 1
ATOM 1483 C CA . PRO A 1 210 ? 4.501 -8.332 19.286 1.00 44.53 210 PRO A CA 1
ATOM 1484 C C . PRO A 1 210 ? 4.170 -9.320 20.400 1.00 44.53 210 PRO A C 1
ATOM 1486 O O . PRO A 1 210 ? 3.441 -8.973 21.334 1.00 44.53 210 PRO A O 1
ATOM 1489 N N . ALA A 1 211 ? 4.683 -10.548 20.298 1.00 27.06 211 ALA A N 1
ATOM 1490 C CA . ALA A 1 211 ? 4.748 -11.411 21.461 1.00 27.06 211 ALA A CA 1
ATOM 1491 C C . ALA A 1 211 ? 5.429 -10.587 22.557 1.00 27.06 211 ALA A C 1
ATOM 1493 O O . ALA A 1 211 ? 6.554 -10.125 22.370 1.00 27.06 211 ALA A O 1
ATOM 1494 N N . LEU A 1 212 ? 4.705 -10.323 23.644 1.00 27.38 212 LEU A N 1
ATOM 1495 C CA . LEU A 1 212 ? 5.285 -9.789 24.865 1.00 27.38 212 LEU A CA 1
ATOM 1496 C C . LEU A 1 212 ? 6.436 -10.731 25.241 1.00 27.38 212 LEU A C 1
ATOM 1498 O O . LEU A 1 212 ? 6.189 -11.860 25.663 1.00 27.38 212 LEU A O 1
ATOM 1502 N N . SER A 1 213 ? 7.669 -10.294 25.005 1.00 30.27 213 SER A N 1
ATOM 1503 C CA . SER A 1 213 ? 8.875 -10.865 25.602 1.00 30.27 213 SER A CA 1
ATOM 1504 C C . SER A 1 213 ? 9.281 -10.008 26.784 1.00 30.27 213 SER A C 1
ATOM 1506 O O . SER A 1 213 ? 9.391 -8.779 26.558 1.00 30.27 213 SER A O 1
#

Foldseek 3Di:
DPDDPDDQQLVCLFPVNLQCLLQLWWKFKAALQQQFTQYTAQSVCVVQPDQACPVHHGHRVQADPVQNVQVCPPPPPPADPDFDWGFGWHDHPPDIDTAIWRWHWTQGPVRGIIIMTTHGDPCSVVDDQLRSQCSSRGRVDDVPEWDFDAPLQLHTSYIDPPHVVFAFDSVQSRVQSPVLLPDPSQKDWDFGQGPVGTDIDMGGDSDNDPDPD

Radius of gyration: 17.49 Å; chains: 1; bounding box: 44×34×48 Å

pLDDT: mean 90.56, std 10.96, range [27.06, 98.31]